Protein AF-A0A9P6P0C6-F1 (afdb_monomer)

Mean predicted aligned error: 11.09 Å

Secondary structure (DSSP, 8-state):
--------------GGGHHHHH----HHHHTT---S-EEE--SS--HHHHHHHHHTT--EEE---SSS-HHHHHHHHHHHHHHHHT----EEETT-SSS-HHHHHHHHHHHHHTTT-TT--EEEE-SSEEEEEE-SS---SS---------SSTT-TT--B-TTSB---S----SS------SS-EEEEEE-----

Nearest PDB structures (foldseek):
  3s4y-assembly1_A  TM=8.368E-01  e=1.092E-09  Homo sapiens
  2f17-assembly1_A  TM=8.231E-01  e=5.737E-09  Mus musculus
  3l8m-assembly1_A  TM=6.275E-01  e=3.350E-04  Staphylococcus saprophyticus subsp. saprophyticus ATCC 15305 = NCTC 7292
  3ihk-assembly1_A  TM=5.183E-01  e=2.435E-04  Streptococcus mutans
  3l8m-assembly1_B-4  TM=5.341E-01  e=5.208E-03  Staphylococcus saprophyticus subsp. saprophyticus ATCC 15305 = NCTC 7292

Sequence (196 aa):
MADQIGFTMRLRINQTNVKKLAYNDDFHYAFRYLPDEIRGDLDSIRPEVRSYYESKGVPITKIAEQDSHDFMKCVYLLKEKESELGKTFDVVALPALGGRFDQTIASINMLYMMKDEIERRVILVSHENLTILLDKAPLVGSCLSELRVRSARKDYANHPTYFGGMVSTSNIIDSDVIEIDTDSPLVWTIELNVNE

Foldseek 3Di:
DDDDPWDKDWDFDPQAPDLVLAPPPPPVNVVVDQDQAAEFLCPPPDPVNVVVNVVVVHHYYHDNDDPDGRVVRVVVVQVVVCVVVVHDEAAEDGQQADDDPVSVVVSVVVLVVCVVVLVYFYWHDHNWKIKHKDARDDNPDDDDPDADADQPDPPDVPDDDDPVGDDDPPGDDPDSHHMDTDPGIDIDMDTRDHDD

pLDDT: mean 72.38, std 22.88, range [24.95, 95.31]

Structure (mmCIF, N/CA/C/O backbone):
data_AF-A0A9P6P0C6-F1
#
_entry.id   AF-A0A9P6P0C6-F1
#
loop_
_atom_site.group_PDB
_atom_site.id
_atom_site.type_symbol
_atom_site.label_atom_id
_atom_site.label_alt_id
_atom_site.label_comp_id
_atom_site.label_asym_id
_atom_site.label_entity_id
_atom_site.label_seq_id
_atom_site.pdbx_PDB_ins_code
_atom_site.Cartn_x
_atom_site.Cartn_y
_atom_site.Cartn_z
_atom_site.occupancy
_atom_site.B_iso_or_equiv
_atom_site.auth_seq_id
_atom_site.auth_comp_id
_atom_site.auth_asym_id
_atom_site.auth_atom_id
_atom_site.pdbx_PDB_model_num
ATOM 1 N N . MET A 1 1 ? 26.865 -29.815 -12.576 1.00 30.27 1 MET A N 1
ATOM 2 C CA . MET A 1 1 ? 26.144 -28.806 -13.376 1.00 30.27 1 MET A CA 1
ATOM 3 C C . MET A 1 1 ? 24.844 -28.578 -12.643 1.00 30.27 1 MET A C 1
ATOM 5 O O . MET A 1 1 ? 24.131 -29.547 -12.445 1.00 30.27 1 MET A O 1
ATOM 9 N N . ALA A 1 2 ? 24.662 -27.391 -12.070 1.00 26.02 2 ALA A N 1
ATOM 10 C CA . ALA A 1 2 ? 23.512 -27.089 -11.228 1.00 26.02 2 ALA A CA 1
ATOM 11 C C . ALA A 1 2 ? 22.336 -26.688 -12.121 1.00 26.02 2 ALA A C 1
ATOM 13 O O . ALA A 1 2 ? 22.465 -25.758 -12.916 1.00 26.02 2 ALA A O 1
ATOM 14 N N . ASP A 1 3 ? 21.231 -27.414 -11.994 1.00 25.09 3 ASP A N 1
ATOM 15 C CA . ASP A 1 3 ? 19.961 -27.096 -12.630 1.00 25.09 3 ASP A CA 1
ATOM 16 C C . ASP A 1 3 ? 19.459 -25.740 -12.108 1.00 25.09 3 ASP A C 1
ATOM 18 O O . ASP A 1 3 ? 19.160 -25.583 -10.922 1.00 25.09 3 ASP A O 1
ATOM 22 N N . GLN A 1 4 ? 19.398 -24.735 -12.987 1.00 26.56 4 GLN A N 1
ATOM 23 C CA . GLN A 1 4 ? 18.668 -23.495 -12.733 1.00 26.56 4 GLN A CA 1
ATOM 24 C C . GLN A 1 4 ? 17.174 -23.816 -12.767 1.00 26.56 4 GLN A C 1
ATOM 26 O O . GLN A 1 4 ? 16.568 -23.943 -13.829 1.00 26.56 4 GLN A O 1
ATOM 31 N N . ILE A 1 5 ? 16.586 -23.969 -11.585 1.00 24.95 5 ILE A N 1
ATOM 32 C CA . ILE A 1 5 ? 15.139 -24.037 -11.407 1.00 24.95 5 ILE A CA 1
ATOM 33 C C . ILE A 1 5 ? 14.610 -22.596 -11.517 1.00 24.95 5 ILE A C 1
ATOM 35 O O . ILE A 1 5 ? 14.543 -21.880 -10.518 1.00 24.95 5 ILE A O 1
ATOM 39 N N . GLY A 1 6 ? 14.336 -22.148 -12.745 1.00 25.59 6 GLY A N 1
ATOM 40 C CA . GLY A 1 6 ? 13.573 -20.924 -13.018 1.00 25.59 6 GLY A CA 1
ATOM 41 C C . GLY A 1 6 ? 12.094 -21.158 -12.711 1.00 25.59 6 GLY A C 1
ATOM 42 O O . GLY A 1 6 ? 11.558 -22.226 -13.024 1.00 25.59 6 GLY A O 1
ATOM 43 N N . PHE A 1 7 ? 11.449 -20.199 -12.049 1.00 33.12 7 PHE A N 1
ATOM 44 C CA . PHE A 1 7 ? 10.044 -20.281 -11.636 1.00 33.12 7 PHE A CA 1
ATOM 45 C C . PHE A 1 7 ? 9.235 -19.178 -12.313 1.00 33.12 7 PHE A C 1
ATOM 47 O O . PHE A 1 7 ? 9.756 -18.190 -12.808 1.00 33.12 7 PHE A O 1
ATOM 54 N N . THR A 1 8 ? 7.925 -19.373 -12.391 1.00 32.34 8 THR A N 1
ATOM 55 C CA . THR A 1 8 ? 7.104 -18.714 -13.396 1.00 32.34 8 THR A CA 1
ATOM 56 C C . THR A 1 8 ? 5.747 -18.321 -12.810 1.00 32.34 8 THR A C 1
ATOM 58 O O . THR A 1 8 ? 4.946 -19.197 -12.481 1.00 32.34 8 THR A O 1
ATOM 61 N N . MET A 1 9 ? 5.471 -17.018 -12.676 1.00 32.62 9 MET A N 1
ATOM 62 C CA . MET A 1 9 ? 4.209 -16.502 -12.109 1.00 32.62 9 MET A CA 1
ATOM 63 C C . MET A 1 9 ? 3.135 -16.261 -13.188 1.00 32.62 9 MET A C 1
ATOM 65 O O . MET A 1 9 ? 3.499 -15.979 -14.327 1.00 32.62 9 MET A O 1
ATOM 69 N N . ARG A 1 10 ? 1.829 -16.396 -12.838 1.00 31.86 10 ARG A N 1
ATOM 70 C CA . ARG A 1 10 ? 0.655 -16.272 -13.738 1.00 31.86 10 ARG A CA 1
ATOM 71 C C . ARG A 1 10 ? -0.406 -15.210 -13.319 1.00 31.86 10 ARG A C 1
ATOM 73 O O . ARG A 1 10 ? -0.951 -15.343 -12.235 1.00 31.86 10 ARG A O 1
ATOM 80 N N . LEU A 1 11 ? -0.737 -14.188 -14.137 1.00 33.50 11 LEU A N 1
ATOM 81 C CA . LEU A 1 11 ? -1.572 -13.022 -13.777 1.00 33.50 11 LEU A CA 1
ATOM 82 C C . LEU A 1 11 ? -2.543 -12.630 -14.912 1.00 33.50 11 LEU A C 1
ATOM 84 O O . LEU A 1 11 ? -2.121 -12.392 -16.039 1.00 33.50 11 LEU A O 1
ATOM 88 N N . ARG A 1 12 ? -3.845 -12.534 -14.606 1.00 31.41 12 ARG A N 1
ATOM 89 C CA . ARG A 1 12 ? -4.914 -12.109 -15.531 1.00 31.41 12 ARG A CA 1
ATOM 90 C C . ARG A 1 12 ? -5.619 -10.886 -14.945 1.00 31.41 12 ARG A C 1
ATOM 92 O O . ARG A 1 12 ? -6.192 -10.987 -13.863 1.00 31.41 12 ARG A O 1
ATOM 99 N N . ILE A 1 13 ? -5.580 -9.746 -15.635 1.00 39.03 13 ILE A N 1
ATOM 100 C CA . ILE A 1 13 ? -6.149 -8.480 -15.140 1.00 39.03 13 ILE A CA 1
ATOM 101 C C . ILE A 1 13 ? -7.446 -8.183 -15.890 1.00 39.03 13 ILE A C 1
ATOM 103 O O . ILE A 1 13 ? -7.440 -8.036 -17.106 1.00 39.03 13 ILE A O 1
ATOM 107 N N . ASN A 1 14 ? -8.560 -8.073 -15.165 1.00 36.50 14 ASN A N 1
ATOM 108 C CA . ASN A 1 14 ? -9.821 -7.574 -15.712 1.00 36.50 14 ASN A CA 1
ATOM 109 C C . ASN A 1 14 ? -9.937 -6.084 -15.339 1.00 36.50 14 ASN A C 1
ATOM 111 O O . ASN A 1 14 ? -10.207 -5.750 -14.185 1.00 36.50 14 ASN A O 1
ATOM 115 N N . GLN A 1 15 ? -9.611 -5.195 -16.282 1.00 41.28 15 GLN A N 1
ATOM 116 C CA . GLN A 1 15 ? -9.249 -3.791 -16.020 1.00 41.28 15 GLN A CA 1
ATOM 117 C C . GLN A 1 15 ? -10.431 -2.862 -15.670 1.00 41.28 15 GLN A C 1
ATOM 119 O O . GLN A 1 15 ? -10.225 -1.763 -15.160 1.00 41.28 15 GLN A O 1
ATOM 124 N N . THR A 1 16 ? -11.678 -3.283 -15.883 1.00 42.62 16 THR A N 1
ATOM 125 C CA . THR A 1 16 ? -12.797 -2.338 -16.059 1.00 42.62 16 THR A CA 1
ATOM 126 C C . THR A 1 16 ? -13.348 -1.699 -14.770 1.00 42.62 16 THR A C 1
ATOM 128 O O . THR A 1 16 ? -14.024 -0.679 -14.849 1.00 42.62 16 THR A O 1
ATOM 131 N N . ASN A 1 17 ? -13.065 -2.229 -13.569 1.00 42.06 17 ASN A N 1
ATOM 132 C CA . ASN A 1 17 ? -13.775 -1.797 -12.345 1.00 42.06 17 ASN A CA 1
ATOM 133 C C . ASN A 1 17 ? -12.931 -1.098 -11.262 1.00 42.06 17 ASN A C 1
ATOM 135 O O . ASN A 1 17 ? -13.508 -0.526 -10.339 1.00 42.06 17 ASN A O 1
ATOM 139 N N . VAL A 1 18 ? -11.595 -1.103 -11.339 1.00 44.88 18 VAL A N 1
ATOM 140 C CA . VAL A 1 18 ? -10.751 -0.659 -10.205 1.00 44.88 18 VAL A CA 1
ATOM 141 C C . VAL A 1 18 ? -10.608 0.869 -10.130 1.00 44.88 18 VAL A C 1
ATOM 143 O O . VAL A 1 18 ? -10.801 1.439 -9.059 1.00 44.88 18 VAL A O 1
ATOM 146 N N . LYS A 1 19 ? -10.358 1.576 -11.245 1.00 46.28 19 LYS A N 1
ATOM 147 C CA . LYS A 1 19 ? -10.206 3.049 -11.201 1.00 46.28 19 LYS A CA 1
ATOM 148 C C . LYS A 1 19 ? -11.502 3.798 -10.896 1.00 46.28 19 LYS A C 1
ATOM 150 O O . LYS A 1 19 ? -11.457 4.812 -10.208 1.00 46.28 19 LYS A O 1
ATOM 155 N N . LYS A 1 20 ? -12.653 3.301 -11.368 1.00 47.75 20 LYS A N 1
ATOM 156 C CA . LYS A 1 20 ? -13.957 3.959 -11.162 1.00 47.75 20 LYS A CA 1
ATOM 157 C C . LYS A 1 20 ? -14.355 4.021 -9.683 1.00 47.75 20 LYS A C 1
ATOM 159 O O . LYS A 1 20 ? -15.055 4.943 -9.284 1.00 47.75 20 LYS A O 1
ATOM 164 N N . LEU A 1 21 ? -13.896 3.057 -8.881 1.00 48.06 21 LEU A N 1
ATOM 165 C CA . LEU A 1 21 ? -14.091 3.05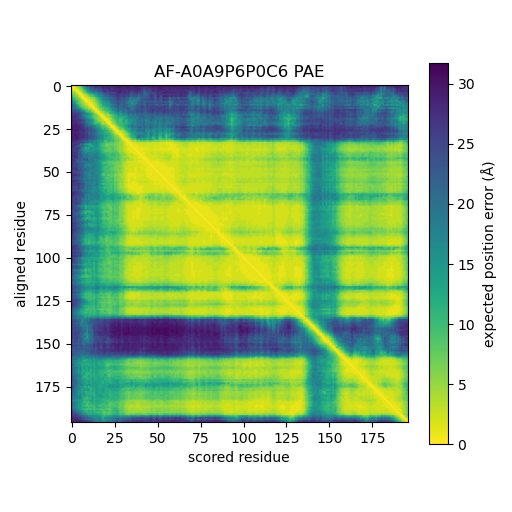2 -7.430 1.00 48.06 21 LEU A CA 1
ATOM 166 C C . LEU A 1 21 ? -13.059 3.925 -6.693 1.00 48.06 21 LEU A C 1
ATOM 168 O O . LEU A 1 21 ? -13.363 4.465 -5.637 1.00 48.06 21 LEU A O 1
ATOM 172 N N . ALA A 1 22 ? -11.847 4.031 -7.241 1.00 49.06 22 ALA A N 1
ATOM 173 C CA . ALA A 1 22 ? -10.682 4.593 -6.565 1.00 49.06 22 ALA A CA 1
ATOM 174 C C . ALA A 1 22 ? -10.441 6.094 -6.806 1.00 49.06 22 ALA A C 1
ATOM 176 O O . ALA A 1 22 ? -9.889 6.757 -5.934 1.00 49.06 22 ALA A O 1
ATOM 177 N N . TYR A 1 23 ? -10.819 6.621 -7.977 1.00 51.56 23 TYR A N 1
ATOM 178 C CA . TYR A 1 23 ? -10.358 7.937 -8.451 1.00 51.56 23 TYR A CA 1
ATOM 179 C C . TYR A 1 23 ? -11.435 8.784 -9.125 1.00 51.56 23 TYR A C 1
ATOM 181 O O . TYR A 1 23 ? -11.123 9.710 -9.870 1.00 51.56 23 TYR A O 1
ATOM 189 N N . ASN A 1 24 ? -12.709 8.469 -8.901 1.00 51.25 24 ASN A N 1
ATOM 190 C CA . ASN A 1 24 ? -13.773 9.350 -9.354 1.00 51.25 24 ASN A CA 1
ATOM 191 C C . ASN A 1 24 ? -13.838 10.548 -8.389 1.00 51.25 24 ASN A C 1
ATOM 193 O O . ASN A 1 24 ? -14.320 10.405 -7.267 1.00 51.25 24 ASN A O 1
ATOM 197 N N . ASP A 1 25 ? -13.346 11.710 -8.830 1.00 46.12 25 ASP A N 1
ATOM 198 C CA . ASP A 1 25 ? -13.298 12.976 -8.067 1.00 46.12 25 ASP A CA 1
ATOM 199 C C . ASP A 1 25 ? -14.684 13.558 -7.728 1.00 46.12 25 ASP A C 1
ATOM 201 O O . ASP A 1 25 ? -14.806 14.598 -7.075 1.00 46.12 25 ASP A O 1
ATOM 205 N N . ASP A 1 26 ? -15.757 12.876 -8.132 1.00 46.12 26 ASP A N 1
ATOM 206 C CA . ASP A 1 26 ? -17.102 13.157 -7.662 1.00 46.12 26 ASP A CA 1
ATOM 207 C C . ASP A 1 26 ? -17.181 12.880 -6.152 1.00 46.12 26 ASP A C 1
ATOM 209 O O . ASP A 1 26 ? -17.480 11.769 -5.703 1.00 46.12 26 ASP A O 1
ATOM 213 N N . PHE A 1 27 ? -16.993 13.937 -5.357 1.00 44.16 27 PHE A N 1
ATOM 214 C CA . PHE A 1 27 ? -17.206 13.988 -3.903 1.00 44.16 27 PHE A CA 1
ATOM 215 C C . PHE A 1 27 ? -18.505 13.286 -3.455 1.00 44.16 27 PHE A C 1
ATOM 217 O O . PHE A 1 27 ? -18.591 12.786 -2.337 1.00 44.16 27 PHE A O 1
ATOM 224 N N . HIS A 1 28 ? -19.512 13.203 -4.330 1.00 46.38 28 HIS A N 1
ATOM 225 C CA . HIS A 1 28 ? -20.766 12.494 -4.089 1.00 46.38 28 HIS A CA 1
ATOM 226 C C . HIS A 1 28 ? -20.641 10.961 -3.963 1.00 46.38 28 HIS A C 1
ATOM 228 O O . HIS A 1 28 ? -21.489 10.361 -3.300 1.00 46.38 28 HIS A O 1
ATOM 234 N N . TYR A 1 29 ? -19.616 10.309 -4.530 1.00 47.06 29 TYR A N 1
ATOM 235 C CA . TYR A 1 29 ? -19.431 8.851 -4.413 1.00 47.06 29 TYR A CA 1
ATOM 236 C C . TYR A 1 29 ? -18.755 8.428 -3.105 1.00 47.06 29 TYR A C 1
ATOM 238 O O . TYR A 1 29 ? -19.134 7.397 -2.545 1.00 47.06 29 TYR A O 1
ATOM 246 N N . ALA A 1 30 ? -17.823 9.228 -2.575 1.00 50.06 30 ALA A N 1
ATOM 247 C CA . ALA A 1 30 ? -17.122 8.928 -1.321 1.00 50.06 30 ALA A CA 1
ATOM 248 C C . ALA A 1 30 ? -18.086 8.796 -0.127 1.00 50.06 30 ALA A C 1
ATOM 250 O O . ALA A 1 30 ? -17.865 8.004 0.781 1.00 50.06 30 ALA A O 1
ATOM 251 N N . PHE A 1 31 ? -19.215 9.510 -0.158 1.00 55.28 31 PHE A N 1
ATOM 252 C CA . PHE A 1 31 ? -20.224 9.461 0.900 1.00 55.28 31 PHE A CA 1
ATOM 253 C C . PHE A 1 31 ? -21.149 8.236 0.852 1.00 55.28 31 PHE A C 1
ATOM 255 O O . PHE A 1 31 ? -21.943 8.044 1.776 1.00 55.28 31 PHE A O 1
ATOM 262 N N . ARG A 1 32 ? -21.067 7.405 -0.198 1.00 65.19 32 ARG A N 1
ATOM 263 C CA . ARG A 1 32 ? -21.882 6.188 -0.343 1.00 65.19 32 ARG A CA 1
ATOM 264 C C . ARG A 1 32 ? -21.269 4.968 0.348 1.00 65.19 32 ARG A C 1
ATOM 266 O O . ARG A 1 32 ? -21.997 4.024 0.645 1.00 65.19 32 ARG A O 1
ATOM 273 N N . TYR A 1 33 ? -19.967 4.997 0.616 1.00 73.00 33 TYR A N 1
ATOM 274 C CA . TYR A 1 33 ? -19.231 3.898 1.230 1.00 73.00 33 TYR A CA 1
ATOM 275 C C . TYR A 1 33 ? -18.609 4.385 2.536 1.00 73.00 33 TYR A C 1
ATOM 277 O O . TYR A 1 33 ? -17.779 5.288 2.537 1.00 73.00 33 TYR A O 1
ATOM 285 N N . LEU A 1 34 ? -19.048 3.814 3.657 1.00 84.31 34 LEU A N 1
ATOM 286 C CA . LEU A 1 34 ? -18.454 4.094 4.961 1.00 84.31 34 LEU A CA 1
ATOM 287 C C . LEU A 1 34 ? -17.329 3.085 5.216 1.00 84.31 34 LEU A C 1
ATOM 289 O O . LEU A 1 34 ? -17.563 1.891 5.016 1.00 84.31 34 LEU A O 1
ATOM 293 N N . PRO A 1 35 ? -16.133 3.529 5.636 1.00 90.31 35 PRO A N 1
ATOM 294 C CA . PRO A 1 35 ? -15.077 2.612 6.038 1.00 90.31 35 PRO A CA 1
ATOM 295 C C . PRO A 1 35 ? -15.432 1.921 7.359 1.00 90.31 35 PRO A C 1
ATOM 297 O O . PRO A 1 35 ? -16.131 2.491 8.199 1.00 90.31 35 PRO A O 1
ATOM 300 N N . ASP A 1 36 ? -14.899 0.716 7.561 1.00 90.25 36 ASP A N 1
ATOM 301 C CA . ASP A 1 36 ? -15.060 -0.024 8.818 1.00 90.25 36 ASP A CA 1
ATOM 302 C C . ASP A 1 36 ? -14.350 0.654 9.997 1.00 90.25 36 ASP A C 1
ATOM 304 O O . ASP A 1 36 ? -14.771 0.499 11.140 1.00 90.25 36 ASP A O 1
ATOM 308 N N . GLU A 1 37 ? -13.253 1.367 9.730 1.00 93.88 37 GLU A N 1
ATOM 309 C CA . GLU A 1 37 ? -12.487 2.155 10.698 1.00 93.88 37 GLU A CA 1
ATOM 310 C C . GLU A 1 37 ? -11.522 3.092 9.955 1.00 93.88 37 GLU A C 1
ATOM 312 O O . GLU A 1 37 ? -11.027 2.768 8.874 1.00 93.88 37 GLU A O 1
ATOM 317 N N . ILE A 1 38 ? -11.239 4.252 10.546 1.00 93.25 38 ILE A N 1
ATOM 318 C CA . ILE A 1 38 ? -10.171 5.163 10.123 1.00 93.25 38 ILE A CA 1
ATOM 319 C C . ILE A 1 38 ? -9.058 5.080 11.165 1.00 93.25 38 ILE A C 1
ATOM 321 O O . ILE A 1 38 ? -9.272 5.436 12.324 1.00 93.25 38 ILE A O 1
ATOM 325 N N . ARG A 1 39 ? -7.863 4.638 10.762 1.00 92.81 39 ARG A N 1
ATOM 326 C CA . ARG A 1 39 ? -6.707 4.499 11.655 1.00 92.81 39 ARG A CA 1
ATOM 327 C C . ARG A 1 39 ? -5.476 5.192 11.082 1.00 92.81 39 ARG A C 1
ATOM 329 O O . ARG A 1 39 ? -5.214 5.103 9.889 1.00 92.81 39 ARG A O 1
ATOM 336 N N . GLY A 1 40 ? -4.730 5.866 11.950 1.00 91.38 40 GLY A N 1
ATOM 337 C CA . GLY A 1 40 ? -3.494 6.569 11.607 1.00 91.38 40 GLY A CA 1
ATOM 338 C C . GLY A 1 40 ? -3.036 7.477 12.744 1.00 91.38 40 GLY A C 1
ATOM 339 O O . GLY A 1 40 ? -3.643 7.474 13.817 1.00 91.38 4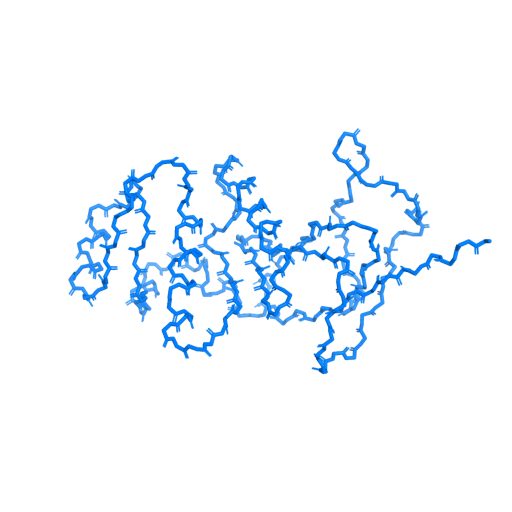0 GLY A O 1
ATOM 340 N N . ASP A 1 41 ? -1.997 8.280 12.538 1.00 89.12 41 ASP A N 1
ATOM 341 C CA . ASP A 1 41 ? -1.684 9.374 13.479 1.00 89.12 41 ASP A CA 1
ATOM 342 C C . ASP A 1 41 ? -2.662 10.561 13.382 1.00 89.12 41 ASP A C 1
ATOM 344 O O . ASP A 1 41 ? -2.795 11.343 14.334 1.00 89.12 41 ASP A O 1
ATOM 348 N N . LEU A 1 42 ? -3.430 10.612 12.288 1.00 89.69 42 LEU A N 1
ATOM 349 C CA . LEU A 1 42 ? -4.492 11.576 12.017 1.00 89.69 42 LEU A CA 1
ATOM 350 C C . LEU A 1 42 ? -3.988 13.024 11.929 1.00 89.69 42 LEU A C 1
ATOM 352 O O . LEU A 1 42 ? -4.738 13.949 12.249 1.00 89.69 42 LEU A O 1
ATOM 356 N N . ASP A 1 43 ? -2.738 13.241 11.523 1.00 86.00 43 ASP A N 1
ATOM 357 C CA . ASP A 1 43 ? -2.198 14.589 11.310 1.00 86.00 43 ASP A CA 1
ATOM 358 C C . ASP A 1 43 ? -2.720 15.246 10.013 1.00 86.00 43 ASP A C 1
ATOM 360 O O . ASP A 1 43 ? -2.847 16.469 9.927 1.00 86.00 43 ASP A O 1
ATOM 364 N N . SER A 1 44 ? -3.100 14.418 9.038 1.00 86.81 44 SER A N 1
ATOM 365 C CA . SER A 1 44 ? -3.542 14.806 7.698 1.00 86.81 44 SER A CA 1
ATOM 366 C C . SER A 1 44 ? -5.064 14.840 7.529 1.00 86.81 44 SER A C 1
ATOM 368 O O . SER A 1 44 ? -5.571 15.404 6.552 1.00 86.81 44 SER A O 1
ATOM 370 N N . ILE A 1 45 ? -5.825 14.264 8.469 1.00 87.12 45 ILE A N 1
ATOM 371 C CA . ILE A 1 45 ? -7.288 14.259 8.389 1.00 87.12 45 ILE A CA 1
ATOM 372 C C . ILE A 1 45 ? -7.837 15.668 8.630 1.00 87.12 45 ILE A C 1
ATOM 374 O O . ILE A 1 45 ? -7.563 16.311 9.644 1.00 87.12 45 ILE A O 1
ATOM 378 N N . ARG A 1 46 ? -8.666 16.157 7.705 1.00 88.50 46 ARG A N 1
ATOM 379 C CA . ARG A 1 46 ? -9.300 17.469 7.863 1.00 88.50 46 ARG A CA 1
ATOM 380 C C . ARG A 1 46 ? -10.409 17.420 8.927 1.00 88.50 46 ARG A C 1
ATOM 382 O O . ARG A 1 46 ? -11.148 16.429 8.966 1.00 88.50 46 ARG A O 1
ATOM 389 N N . PRO A 1 47 ? -10.583 18.465 9.761 1.00 91.19 47 PRO A N 1
ATOM 390 C CA . PRO A 1 47 ? -11.571 18.463 10.844 1.00 91.19 47 PRO A CA 1
ATOM 391 C C . PRO A 1 47 ? -13.003 18.160 10.388 1.00 91.19 47 PRO A C 1
ATOM 393 O O . PRO A 1 47 ? -13.729 17.428 11.064 1.00 91.19 47 PRO A O 1
ATOM 396 N N . GLU A 1 48 ? -13.411 18.673 9.227 1.00 88.06 48 GLU A N 1
ATOM 397 C CA . GLU A 1 48 ? -14.739 18.441 8.662 1.00 88.06 48 GLU A CA 1
ATOM 398 C C . GLU A 1 48 ? -14.931 16.999 8.167 1.00 88.06 48 GLU A C 1
ATOM 400 O O . GLU A 1 48 ? -16.014 16.438 8.322 1.00 88.06 48 GLU A O 1
ATOM 405 N N . VAL A 1 49 ? -13.873 16.363 7.647 1.00 86.62 49 VAL A N 1
ATOM 406 C CA . VAL A 1 49 ? -13.893 14.951 7.224 1.00 86.62 49 VAL A CA 1
ATOM 407 C C . VAL A 1 49 ? -13.989 14.038 8.440 1.00 86.62 49 VAL A C 1
ATOM 409 O O . VAL A 1 49 ? -14.795 13.109 8.460 1.00 86.62 49 VAL A O 1
ATOM 412 N N . ARG A 1 50 ? -13.205 14.336 9.481 1.00 88.81 50 ARG A N 1
ATOM 413 C CA . ARG A 1 50 ? -13.257 13.623 10.757 1.00 88.81 50 ARG A CA 1
ATOM 414 C C . ARG A 1 50 ? -14.659 13.685 11.364 1.00 88.81 50 ARG A C 1
ATOM 416 O O . ARG A 1 50 ? -15.259 12.645 11.619 1.00 88.81 50 ARG A O 1
ATOM 423 N N . SER A 1 51 ? -15.193 14.898 11.514 1.00 93.12 51 SER A N 1
ATOM 424 C CA . SER A 1 51 ? -16.522 15.133 12.093 1.00 93.12 51 SER A CA 1
ATOM 425 C C . SER A 1 51 ? -17.618 14.419 11.298 1.00 93.12 51 SER A C 1
ATOM 427 O O . SER A 1 51 ? -18.548 13.859 11.877 1.00 93.12 51 SER A O 1
ATOM 429 N N . TYR A 1 52 ? -17.504 14.404 9.965 1.00 87.88 52 TYR A N 1
ATOM 430 C CA . TYR A 1 52 ? -18.428 13.674 9.105 1.00 87.88 52 TYR A CA 1
ATOM 431 C C . TYR A 1 52 ? -18.437 12.176 9.433 1.00 87.88 52 TYR A C 1
ATOM 433 O O . TYR A 1 52 ? -19.502 11.633 9.722 1.00 87.88 52 TYR A O 1
ATOM 441 N N . TYR A 1 53 ? -17.282 11.510 9.434 1.00 88.81 53 TYR A N 1
ATOM 442 C CA . TYR A 1 53 ? -17.220 10.067 9.679 1.00 88.81 53 TYR A CA 1
ATOM 443 C C . TYR A 1 53 ? -17.590 9.693 11.122 1.00 88.81 53 TYR A C 1
ATOM 445 O O . TYR A 1 53 ? -18.329 8.726 11.317 1.00 88.81 53 TYR A O 1
ATOM 453 N N . GLU A 1 54 ? -17.216 10.511 12.113 1.00 93.62 54 GLU A N 1
ATOM 454 C CA . GLU A 1 54 ? -17.683 10.358 13.501 1.00 93.62 54 GLU A CA 1
ATOM 455 C C . GLU A 1 54 ? -19.219 10.425 13.577 1.00 93.62 54 GLU A C 1
ATOM 457 O O . GLU A 1 54 ? -19.850 9.566 14.192 1.00 93.62 54 GLU A O 1
ATOM 462 N N . SER A 1 55 ? -19.851 11.375 12.870 1.00 94.94 55 SER A N 1
ATOM 463 C CA . SER A 1 55 ? -21.321 11.492 12.821 1.00 94.94 55 SER A CA 1
ATOM 464 C C . SER A 1 55 ? -22.019 10.305 12.144 1.00 94.94 55 SER A C 1
ATOM 466 O O . SER A 1 55 ? -23.215 10.089 12.344 1.00 94.94 55 SER A O 1
ATOM 468 N N . LYS A 1 56 ? -21.285 9.530 11.337 1.00 91.69 56 LYS A N 1
ATOM 469 C CA . LYS A 1 56 ? -21.763 8.308 10.677 1.00 91.69 56 LYS A CA 1
ATOM 470 C C . LYS A 1 56 ? -21.484 7.041 11.488 1.00 91.69 56 LYS A C 1
ATOM 472 O O . LYS A 1 56 ? -21.842 5.961 11.030 1.00 91.69 56 LYS A O 1
ATOM 477 N N . GLY A 1 57 ? -20.890 7.167 12.676 1.00 93.69 57 GLY A N 1
ATOM 478 C CA . GLY A 1 57 ? -20.568 6.039 13.549 1.00 93.69 57 GLY A CA 1
ATOM 479 C C . GLY A 1 57 ? -19.333 5.248 13.116 1.00 93.69 57 GLY A C 1
ATOM 480 O O . GLY A 1 57 ? -19.152 4.126 13.578 1.00 93.69 57 GLY A O 1
ATOM 481 N N . VAL A 1 58 ? -18.493 5.808 12.241 1.00 91.88 58 VAL A N 1
ATOM 482 C CA . VAL A 1 58 ? -17.223 5.189 11.848 1.00 91.88 58 VAL A CA 1
ATOM 483 C C . VAL A 1 58 ? -16.227 5.317 13.008 1.00 91.88 58 VAL A C 1
ATOM 485 O O . VAL A 1 58 ? -15.969 6.441 13.450 1.00 91.88 58 VAL A O 1
ATOM 488 N N . PRO A 1 59 ? -15.637 4.211 13.495 1.00 92.44 59 PRO A N 1
ATOM 489 C CA . PRO A 1 59 ? -14.564 4.261 14.481 1.00 92.44 59 PRO A CA 1
ATOM 490 C C . PRO A 1 59 ? -13.353 5.028 13.939 1.00 92.44 59 PRO A C 1
ATOM 492 O O . PRO A 1 59 ? -12.895 4.769 12.826 1.00 92.44 59 PRO A O 1
ATOM 495 N N . ILE A 1 60 ? -12.823 5.965 14.729 1.00 93.69 60 ILE A N 1
ATOM 496 C CA . ILE A 1 60 ? -11.603 6.709 14.396 1.00 93.69 60 ILE A CA 1
ATOM 497 C C . ILE A 1 60 ? -10.554 6.463 15.481 1.00 93.69 60 ILE A C 1
ATOM 499 O O . ILE A 1 60 ? -10.669 6.969 16.599 1.00 93.69 60 ILE A O 1
ATOM 503 N N . THR A 1 61 ? -9.508 5.717 15.133 1.00 93.50 61 THR A N 1
ATOM 504 C CA . THR A 1 61 ? -8.455 5.274 16.053 1.00 93.50 61 THR A CA 1
ATOM 505 C C . THR A 1 61 ? -7.161 6.035 15.788 1.00 93.50 61 THR A C 1
ATOM 507 O O . THR A 1 61 ? -6.506 5.849 14.762 1.00 93.50 61 THR A O 1
ATOM 510 N N . LYS A 1 62 ? -6.762 6.887 16.738 1.00 93.06 62 LYS A N 1
ATOM 511 C CA . LYS A 1 62 ? -5.483 7.603 16.677 1.00 93.06 62 LYS A CA 1
ATOM 512 C C . LYS A 1 62 ? -4.351 6.742 17.233 1.00 93.06 62 LYS A C 1
ATOM 514 O O . LYS A 1 62 ? -4.402 6.335 18.390 1.00 93.06 62 LYS A O 1
ATOM 519 N N . ILE A 1 63 ? -3.296 6.562 16.450 1.00 92.06 63 ILE A N 1
ATOM 520 C CA . ILE A 1 63 ? -2.057 5.891 16.841 1.00 92.06 63 ILE A CA 1
ATOM 521 C C . ILE A 1 63 ? -0.957 6.948 16.955 1.00 92.06 63 ILE A C 1
ATOM 523 O O . ILE A 1 63 ? -0.507 7.500 15.956 1.00 92.06 63 ILE A O 1
ATOM 527 N N . ALA A 1 64 ? -0.562 7.267 18.190 1.00 87.12 64 ALA A N 1
ATOM 528 C CA . ALA A 1 64 ? 0.358 8.372 18.466 1.00 87.12 64 ALA A CA 1
ATOM 529 C C . ALA A 1 64 ? 1.831 8.060 18.155 1.00 87.12 64 ALA A C 1
ATOM 531 O O . ALA A 1 64 ? 2.628 8.991 18.058 1.00 87.12 64 ALA A O 1
ATOM 532 N N . GLU A 1 65 ? 2.200 6.783 18.029 1.00 90.62 65 GLU A N 1
ATOM 533 C CA . GLU A 1 65 ? 3.578 6.411 17.712 1.00 90.62 65 GLU A CA 1
ATOM 534 C C . GLU A 1 65 ? 3.973 6.852 16.290 1.00 90.62 65 GLU A C 1
ATOM 536 O O . GLU A 1 65 ? 3.125 6.998 15.401 1.00 90.62 65 GLU A O 1
ATOM 541 N N . GLN A 1 66 ? 5.265 7.131 16.124 1.00 86.25 66 GLN A N 1
ATOM 542 C CA . GLN A 1 66 ? 5.860 7.740 14.930 1.00 86.25 66 GLN A CA 1
ATOM 543 C C . GLN A 1 66 ? 6.923 6.843 14.274 1.00 86.25 66 GLN A C 1
ATOM 545 O O . GLN A 1 66 ? 7.572 7.255 13.316 1.00 86.25 66 GLN A O 1
ATOM 550 N N . ASP A 1 67 ? 7.097 5.624 14.779 1.00 86.94 67 ASP A N 1
ATOM 551 C CA . ASP A 1 67 ? 8.000 4.613 14.236 1.00 86.94 67 ASP A CA 1
ATOM 552 C C . ASP A 1 67 ? 7.362 3.866 13.048 1.00 86.94 67 ASP A C 1
ATOM 554 O O . ASP A 1 67 ? 8.070 3.219 12.275 1.00 86.94 67 ASP A O 1
ATOM 558 N N . SER A 1 68 ? 6.037 3.967 12.864 1.00 87.31 68 SER A N 1
ATOM 559 C CA . SER A 1 68 ? 5.323 3.420 11.708 1.00 87.31 68 SER A CA 1
ATOM 560 C C . SER A 1 68 ? 4.482 4.461 10.960 1.00 87.31 68 SER A C 1
ATOM 562 O O . SER A 1 68 ? 3.915 5.396 11.532 1.00 87.31 68 SER A O 1
ATOM 564 N N . HIS A 1 69 ? 4.391 4.296 9.640 1.00 88.44 69 HIS A N 1
ATOM 565 C CA . HIS A 1 69 ? 3.550 5.133 8.783 1.00 88.44 69 HIS A CA 1
ATOM 566 C C . HIS A 1 69 ? 2.111 4.597 8.715 1.00 88.44 69 HIS A C 1
ATOM 568 O O . HIS A 1 69 ? 1.855 3.427 9.000 1.00 88.44 69 HIS A O 1
ATOM 574 N N . ASP A 1 70 ? 1.157 5.424 8.279 1.00 88.69 70 ASP A N 1
ATOM 575 C CA . ASP A 1 70 ? -0.274 5.074 8.299 1.00 88.69 70 ASP A CA 1
ATOM 576 C C . ASP A 1 70 ? -0.614 3.778 7.556 1.00 88.69 70 ASP A C 1
ATOM 578 O O . ASP A 1 70 ? -1.428 2.990 8.032 1.00 88.69 70 ASP A O 1
ATOM 582 N N . PHE A 1 71 ? 0.061 3.480 6.442 1.00 91.00 71 PHE A N 1
ATOM 583 C CA . PHE A 1 71 ? -0.161 2.206 5.751 1.00 91.00 71 PHE A CA 1
ATOM 584 C C . PHE A 1 71 ? 0.218 0.984 6.625 1.00 91.00 71 PHE A C 1
ATOM 586 O O . PHE A 1 71 ? -0.541 0.016 6.667 1.00 91.00 71 PHE A O 1
ATOM 593 N N . MET A 1 72 ? 1.301 1.033 7.415 1.00 91.94 72 MET A N 1
ATOM 594 C CA . MET A 1 72 ? 1.607 -0.033 8.388 1.00 91.94 72 MET A CA 1
ATOM 595 C C . MET A 1 72 ? 0.515 -0.143 9.456 1.00 91.94 72 MET A C 1
ATOM 597 O O . MET A 1 72 ? 0.047 -1.243 9.748 1.00 91.94 72 MET A O 1
ATOM 601 N N . LYS A 1 73 ? 0.060 0.996 9.993 1.00 91.19 73 LYS A N 1
ATOM 602 C CA . LYS A 1 73 ? -1.005 1.061 11.010 1.00 91.19 73 LYS A CA 1
ATOM 603 C C . LYS A 1 73 ? -2.306 0.428 10.502 1.00 91.19 73 LYS A C 1
ATOM 605 O O . LYS A 1 73 ? -2.960 -0.312 11.240 1.00 91.19 73 LYS A O 1
ATOM 610 N N . CYS A 1 74 ? -2.647 0.652 9.234 1.00 92.50 74 CYS A N 1
ATOM 611 C CA . CYS A 1 74 ? -3.784 0.017 8.567 1.00 92.50 74 CYS A CA 1
ATOM 612 C C . CYS A 1 74 ? -3.595 -1.495 8.373 1.00 92.50 74 CYS A C 1
ATOM 614 O O . CYS A 1 74 ? -4.544 -2.252 8.558 1.00 92.50 74 CYS A O 1
ATOM 616 N N . VAL A 1 75 ? -2.387 -1.963 8.044 1.00 92.00 75 VAL A N 1
ATOM 617 C CA . VAL A 1 75 ? -2.108 -3.407 7.943 1.00 92.00 75 VAL A CA 1
ATOM 618 C C . VAL A 1 75 ? -2.188 -4.091 9.311 1.00 92.00 75 VAL A C 1
ATOM 620 O O . VAL A 1 75 ? -2.695 -5.207 9.399 1.00 92.00 75 VAL A O 1
ATOM 623 N N . TYR A 1 76 ? -1.763 -3.436 10.395 1.00 92.50 76 TYR A N 1
ATOM 624 C CA . TYR A 1 76 ? -1.950 -3.973 11.748 1.00 92.50 76 TYR A CA 1
ATOM 625 C C . TYR A 1 76 ? -3.428 -4.084 12.127 1.00 92.50 76 TYR A C 1
ATOM 627 O O . TYR A 1 76 ? -3.852 -5.135 12.599 1.00 92.50 76 TYR A O 1
ATOM 635 N N . LEU A 1 77 ? -4.228 -3.056 11.826 1.00 92.50 77 LEU A N 1
ATOM 636 C CA . LEU A 1 77 ? -5.685 -3.110 11.978 1.00 92.50 77 LEU A CA 1
ATOM 637 C C . LEU A 1 77 ? -6.314 -4.254 11.178 1.00 92.50 77 LEU A C 1
ATOM 639 O O . LEU A 1 77 ? -7.186 -4.957 11.683 1.00 92.50 77 LEU A O 1
ATOM 643 N N . LEU A 1 78 ? -5.880 -4.450 9.930 1.00 91.94 78 LEU A N 1
ATOM 644 C CA . LEU A 1 78 ? -6.351 -5.565 9.117 1.00 91.94 78 LEU A CA 1
ATOM 645 C C . LEU A 1 78 ? -6.070 -6.893 9.828 1.00 91.94 78 LEU A C 1
ATOM 647 O O . LEU A 1 78 ? -6.991 -7.679 10.010 1.00 91.94 78 LEU A O 1
ATOM 651 N N . LYS A 1 79 ? -4.839 -7.110 10.302 1.00 91.94 79 LYS A N 1
ATOM 652 C CA . LYS A 1 79 ? -4.451 -8.343 11.007 1.00 91.94 79 LYS A CA 1
ATOM 653 C C . LYS A 1 79 ? -5.248 -8.573 12.296 1.00 91.94 79 LYS A C 1
ATOM 655 O O . LYS A 1 79 ? -5.604 -9.713 12.586 1.00 91.94 79 LYS A O 1
ATOM 660 N N . GLU A 1 80 ? -5.557 -7.515 13.048 1.00 92.88 80 GLU A N 1
ATOM 661 C CA . GLU A 1 80 ?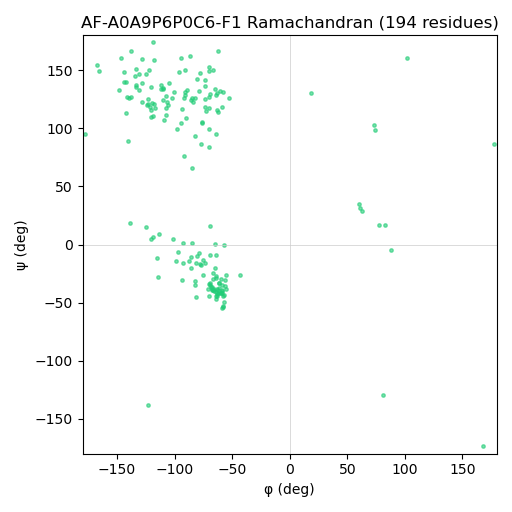 -6.455 -7.587 14.212 1.00 92.88 80 GLU A CA 1
ATOM 662 C C . GLU A 1 80 ? -7.837 -8.124 13.801 1.00 92.88 80 GLU A C 1
ATOM 664 O O . GLU A 1 80 ? -8.293 -9.136 14.334 1.00 92.88 80 GLU A O 1
ATOM 669 N N . LYS A 1 81 ? -8.460 -7.516 12.782 1.00 89.31 81 LYS A N 1
ATOM 670 C CA . LYS A 1 81 ? -9.780 -7.931 12.278 1.00 89.31 81 LYS A CA 1
ATOM 671 C C . LYS A 1 81 ? -9.775 -9.347 11.703 1.00 89.31 81 LYS A C 1
ATOM 673 O O . LYS A 1 81 ? -10.730 -10.098 11.877 1.00 89.31 81 LYS A O 1
ATOM 678 N N . GLU A 1 82 ? -8.712 -9.738 11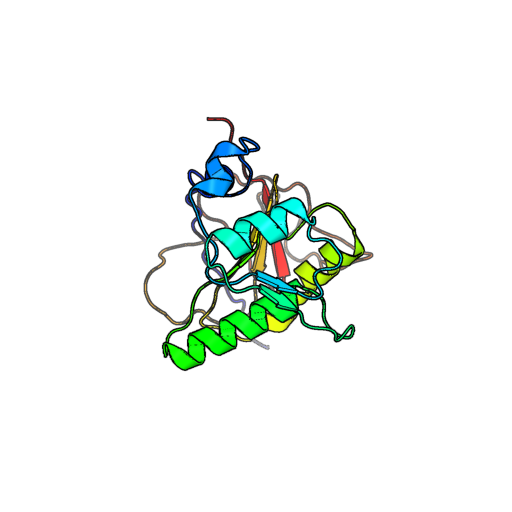.017 1.00 91.62 82 GLU A N 1
ATOM 679 C CA . GLU A 1 82 ? -8.566 -11.084 10.456 1.00 91.62 82 GLU A CA 1
ATOM 680 C C . GLU A 1 82 ? -8.463 -12.161 11.530 1.00 91.62 82 GLU A C 1
ATOM 682 O O . GLU A 1 82 ? -9.048 -13.234 11.377 1.00 91.62 82 GLU A O 1
ATOM 687 N N . SER A 1 83 ? -7.768 -11.860 12.629 1.00 93.44 83 SER A N 1
ATOM 688 C CA . SER A 1 83 ? -7.691 -12.729 13.805 1.00 93.44 83 SER A CA 1
ATOM 689 C C . SER A 1 83 ? -9.069 -12.930 14.443 1.00 93.44 83 SER A C 1
ATOM 691 O O . SER A 1 83 ? -9.431 -14.051 14.794 1.00 93.44 83 SER A O 1
ATOM 693 N N . GLU A 1 84 ? -9.873 -11.867 14.540 1.00 93.56 84 GLU A N 1
ATOM 694 C CA . GLU A 1 84 ? -11.245 -11.931 15.064 1.00 93.56 84 GLU A CA 1
ATOM 695 C C . GLU A 1 84 ? -12.196 -12.717 14.149 1.00 93.56 84 GLU A C 1
ATOM 697 O O . GLU A 1 84 ? -13.056 -13.458 14.626 1.00 93.56 84 GLU A O 1
ATOM 702 N N . LEU A 1 85 ? -12.042 -12.568 12.831 1.00 91.69 85 LEU A N 1
ATOM 703 C CA . LEU A 1 85 ? -12.902 -13.201 11.829 1.00 91.69 85 LEU A CA 1
ATOM 704 C C . LEU A 1 85 ? -12.448 -14.613 11.432 1.00 91.69 85 LEU A C 1
ATOM 706 O O . LEU A 1 85 ? -13.207 -15.332 10.779 1.00 91.69 85 LEU A O 1
ATOM 710 N N . GLY A 1 86 ? -11.218 -15.005 11.779 1.00 92.19 86 GLY A N 1
ATOM 711 C CA . GLY A 1 86 ? -10.609 -16.265 11.349 1.00 92.19 86 GLY A CA 1
ATOM 712 C C . GLY A 1 86 ? -10.457 -16.370 9.828 1.00 92.19 86 GLY A C 1
ATOM 713 O O . GLY A 1 86 ? -10.586 -17.459 9.268 1.00 92.19 86 GLY A O 1
ATOM 714 N N . LYS A 1 87 ? -10.250 -15.240 9.143 1.00 89.56 87 LYS A N 1
ATOM 715 C CA . LYS A 1 87 ? -10.196 -15.159 7.678 1.00 89.56 87 LYS A CA 1
ATOM 716 C C . LYS A 1 87 ? -9.138 -14.158 7.237 1.00 89.56 87 LYS A C 1
ATOM 718 O O . LYS A 1 87 ? -9.061 -13.085 7.813 1.00 89.56 87 LYS A O 1
ATOM 723 N N . THR A 1 88 ? -8.401 -14.486 6.178 1.00 88.44 88 THR A N 1
ATOM 724 C CA . THR A 1 88 ? -7.451 -13.590 5.507 1.00 88.44 88 THR A CA 1
ATOM 725 C C . THR A 1 88 ? -8.087 -12.898 4.296 1.00 88.44 88 THR A C 1
ATOM 727 O O . THR A 1 88 ? -8.970 -13.445 3.624 1.00 88.44 88 THR A O 1
ATOM 730 N N . PHE A 1 89 ? -7.647 -11.674 4.014 1.00 87.56 89 PHE A N 1
ATOM 731 C CA . PHE A 1 89 ? -8.076 -10.867 2.875 1.00 87.56 89 PHE A CA 1
ATOM 732 C C . PHE A 1 89 ? -6.894 -10.464 1.992 1.00 87.56 89 PHE A C 1
ATOM 734 O O . PHE A 1 89 ? -5.775 -10.257 2.468 1.00 87.56 89 PHE A O 1
ATOM 741 N N . 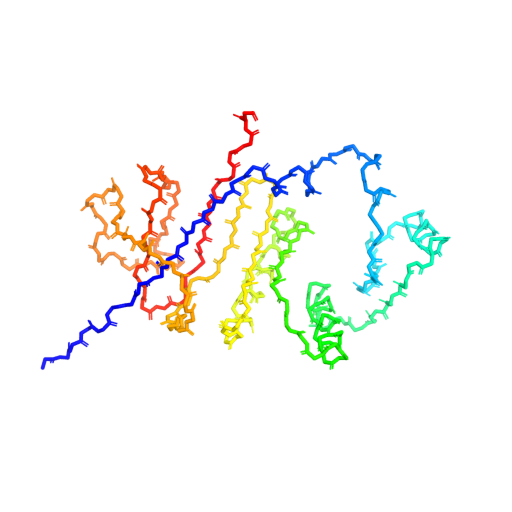ASP A 1 90 ? -7.172 -10.301 0.699 1.00 89.06 90 ASP A N 1
ATOM 742 C CA . ASP A 1 90 ? -6.284 -9.582 -0.212 1.00 89.06 90 ASP A CA 1
ATOM 743 C C . ASP A 1 90 ? -6.291 -8.082 0.111 1.00 89.06 90 ASP A C 1
ATOM 745 O O . ASP A 1 90 ? -7.305 -7.527 0.540 1.00 89.06 90 ASP A O 1
ATOM 749 N N . VAL A 1 91 ? -5.169 -7.413 -0.143 1.00 89.38 91 VAL A N 1
ATOM 750 C CA . VAL A 1 91 ? -4.986 -5.982 0.114 1.00 89.38 91 VAL A CA 1
ATOM 751 C C . VAL A 1 91 ? -4.912 -5.222 -1.201 1.00 89.38 91 VAL A C 1
ATOM 753 O O . VAL A 1 91 ? -4.049 -5.482 -2.038 1.00 89.38 91 VAL A O 1
ATOM 756 N N . VAL A 1 92 ? -5.787 -4.229 -1.352 1.00 90.06 92 VAL A N 1
ATOM 757 C CA . VAL A 1 92 ? -5.728 -3.229 -2.424 1.00 90.06 92 VAL A CA 1
ATOM 758 C C . VAL A 1 92 ? -5.565 -1.859 -1.772 1.00 90.06 92 VAL A C 1
ATOM 760 O O . VAL A 1 92 ? -6.481 -1.381 -1.107 1.00 90.06 92 VAL A O 1
ATOM 763 N N . ALA A 1 93 ? -4.394 -1.243 -1.929 1.00 89.62 93 ALA A N 1
ATOM 764 C CA . ALA A 1 93 ? -4.043 0.015 -1.272 1.00 89.62 93 ALA A CA 1
ATOM 765 C C . ALA A 1 93 ? -4.184 1.215 -2.225 1.00 89.62 93 ALA A C 1
ATOM 767 O O . ALA A 1 93 ? -3.687 1.182 -3.355 1.00 89.62 93 ALA A O 1
ATOM 768 N N . LEU A 1 94 ? -4.863 2.272 -1.757 1.00 86.19 94 LEU A N 1
ATOM 769 C CA . LEU A 1 94 ? -5.346 3.401 -2.561 1.00 86.19 94 LEU A CA 1
ATOM 770 C C . LEU A 1 94 ? -5.359 4.732 -1.772 1.00 86.19 94 LEU A C 1
ATOM 772 O O . LEU A 1 94 ? -5.940 4.758 -0.688 1.00 86.19 94 LEU A O 1
ATOM 776 N N . PRO A 1 95 ? -4.840 5.847 -2.330 1.00 78.75 95 PRO A N 1
ATOM 777 C CA . PRO A 1 95 ? -3.758 5.892 -3.310 1.00 78.75 95 PRO A CA 1
ATOM 778 C C . PRO A 1 95 ? -2.438 5.500 -2.633 1.00 78.75 95 PRO A C 1
ATOM 780 O O . PRO A 1 95 ? -1.978 6.179 -1.721 1.00 78.75 95 PRO A O 1
ATOM 783 N N . ALA A 1 96 ? -1.816 4.409 -3.076 1.00 77.75 96 ALA A N 1
ATOM 784 C CA . ALA A 1 96 ? -0.556 3.944 -2.483 1.00 77.75 96 ALA A CA 1
ATOM 785 C C . ALA A 1 96 ? 0.694 4.483 -3.195 1.00 77.75 96 ALA A C 1
ATOM 787 O O . ALA A 1 96 ? 1.803 4.399 -2.679 1.00 77.75 96 ALA A O 1
ATOM 788 N N . LEU A 1 97 ? 0.536 5.017 -4.404 1.00 82.94 97 LEU A N 1
ATOM 789 C CA . LEU A 1 97 ? 1.626 5.583 -5.191 1.00 82.94 97 LEU A CA 1
ATOM 790 C C . LEU A 1 97 ? 1.210 6.959 -5.707 1.00 82.94 97 LEU A C 1
ATOM 792 O O . LEU A 1 97 ? 0.043 7.178 -6.038 1.00 82.94 97 LEU A O 1
ATOM 796 N N . GLY A 1 98 ? 2.185 7.857 -5.821 1.00 76.6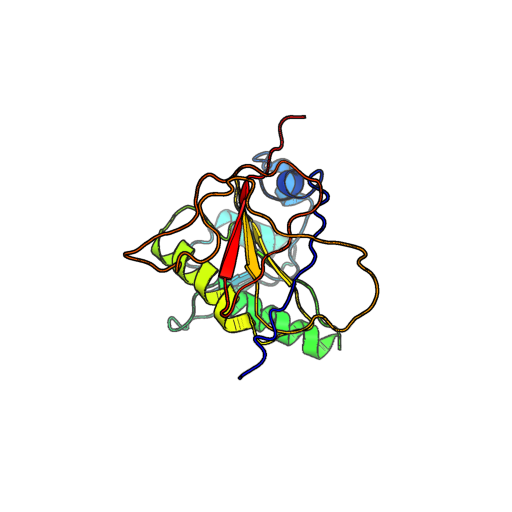9 98 GLY A N 1
ATOM 797 C CA . GLY A 1 98 ? 1.959 9.257 -6.170 1.00 76.69 98 GLY A CA 1
ATOM 798 C C . GLY A 1 98 ? 2.015 10.174 -4.946 1.00 76.69 98 GLY A C 1
ATOM 799 O O . GLY A 1 98 ? 1.924 9.737 -3.802 1.00 76.69 98 GLY A O 1
ATOM 800 N N . GLY A 1 99 ? 2.217 11.470 -5.184 1.00 85.38 99 GLY A N 1
ATOM 801 C CA . GLY A 1 99 ? 2.388 12.459 -4.118 1.00 85.38 99 GLY A CA 1
ATOM 802 C C . GLY A 1 99 ? 3.809 12.484 -3.548 1.00 85.38 99 GLY A C 1
ATOM 803 O O . GLY A 1 99 ? 4.781 12.629 -4.290 1.00 85.38 99 GLY A O 1
ATOM 804 N N . ARG A 1 100 ? 3.932 12.405 -2.215 1.00 85.94 100 ARG A N 1
ATOM 805 C CA . ARG A 1 100 ? 5.226 12.461 -1.516 1.00 85.94 100 ARG A CA 1
ATOM 806 C C . ARG A 1 100 ? 6.098 11.259 -1.885 1.00 85.94 100 ARG A C 1
ATOM 808 O O . ARG A 1 100 ? 5.678 10.107 -1.775 1.00 85.94 100 ARG A O 1
ATOM 815 N N . PHE A 1 101 ? 7.334 11.533 -2.296 1.00 91.75 101 PHE A N 1
ATOM 816 C CA . PHE A 1 101 ? 8.259 10.496 -2.752 1.00 91.75 101 PHE A CA 1
ATOM 817 C C . PHE A 1 101 ? 8.632 9.509 -1.637 1.00 91.75 101 PHE A C 1
ATOM 819 O O . PHE A 1 101 ? 8.644 8.304 -1.867 1.00 91.75 101 PHE A O 1
ATOM 826 N N . ASP A 1 102 ? 8.857 9.997 -0.416 1.00 91.38 102 ASP A N 1
ATOM 827 C CA . ASP A 1 102 ? 9.143 9.157 0.751 1.00 91.38 102 ASP A CA 1
ATOM 828 C C . ASP A 1 102 ? 8.006 8.159 1.039 1.00 91.38 102 ASP A C 1
ATOM 830 O O . ASP A 1 102 ? 8.266 6.975 1.245 1.00 91.38 102 ASP A O 1
ATOM 834 N N . GLN A 1 103 ? 6.748 8.597 0.928 1.00 90.06 103 GLN A N 1
ATOM 835 C CA . GLN A 1 103 ? 5.563 7.740 1.080 1.00 90.06 103 GLN A CA 1
ATOM 836 C C . GLN A 1 103 ? 5.408 6.733 -0.069 1.00 90.06 103 GLN A C 1
ATOM 838 O O . GLN A 1 103 ? 4.961 5.603 0.137 1.00 90.06 103 GLN A O 1
ATOM 843 N N . THR A 1 104 ? 5.821 7.113 -1.281 1.00 92.50 104 THR A N 1
ATOM 844 C CA . THR A 1 104 ? 5.848 6.200 -2.434 1.00 92.50 104 THR A CA 1
ATOM 845 C C . THR A 1 104 ? 6.837 5.057 -2.192 1.00 92.50 104 THR A C 1
ATOM 847 O O . THR A 1 104 ? 6.491 3.890 -2.375 1.00 92.50 104 THR A O 1
ATOM 850 N N . ILE A 1 105 ? 8.048 5.366 -1.719 1.00 94.62 105 ILE A N 1
ATOM 851 C CA . ILE A 1 105 ? 9.050 4.346 -1.376 1.00 94.62 105 ILE A CA 1
ATOM 852 C C . ILE A 1 105 ? 8.596 3.499 -0.182 1.00 94.62 105 ILE A C 1
ATOM 854 O O . ILE A 1 105 ? 8.758 2.281 -0.218 1.00 94.62 105 ILE A O 1
ATOM 858 N N . ALA A 1 106 ? 7.973 4.103 0.835 1.00 92.81 106 ALA A N 1
ATOM 859 C CA . ALA A 1 106 ? 7.400 3.372 1.966 1.00 92.81 106 ALA A CA 1
ATOM 860 C C . ALA A 1 106 ? 6.324 2.368 1.516 1.00 92.81 106 ALA A C 1
ATOM 862 O O . ALA A 1 106 ? 6.320 1.217 1.949 1.00 92.81 106 ALA A O 1
ATOM 863 N N . SER A 1 107 ? 5.466 2.758 0.573 1.00 93.81 107 SER A N 1
ATOM 864 C CA . SER A 1 107 ? 4.442 1.871 0.013 1.00 93.81 107 SER A CA 1
ATOM 865 C C . SER A 1 107 ? 5.042 0.724 -0.802 1.00 93.81 107 SER A C 1
ATOM 867 O O . SER A 1 107 ? 4.590 -0.411 -0.678 1.00 93.81 107 SER A O 1
ATOM 869 N N . ILE A 1 108 ? 6.107 0.970 -1.574 1.00 94.81 108 ILE A N 1
ATOM 870 C CA . ILE A 1 108 ? 6.860 -0.108 -2.238 1.00 94.81 108 ILE A CA 1
ATOM 871 C C . ILE A 1 108 ? 7.492 -1.041 -1.196 1.00 94.81 108 ILE A C 1
ATOM 873 O O . ILE A 1 108 ? 7.424 -2.259 -1.343 1.00 94.81 108 ILE A O 1
ATOM 877 N N . ASN A 1 109 ? 8.066 -0.493 -0.122 1.00 95.31 109 ASN A N 1
ATOM 878 C CA . ASN A 1 109 ? 8.649 -1.282 0.961 1.00 95.31 109 ASN A CA 1
ATOM 879 C C . ASN A 1 109 ? 7.607 -2.177 1.655 1.00 95.31 109 ASN A C 1
ATOM 881 O O . ASN A 1 109 ? 7.930 -3.305 2.019 1.00 95.31 109 ASN A O 1
ATOM 885 N N . MET A 1 110 ? 6.346 -1.740 1.760 1.00 94.38 110 MET A N 1
ATOM 886 C CA . MET A 1 110 ? 5.263 -2.580 2.288 1.00 94.38 110 MET A CA 1
ATOM 887 C C . MET A 1 110 ? 5.062 -3.867 1.491 1.00 94.38 110 MET A C 1
ATOM 889 O O . MET A 1 110 ? 4.796 -4.907 2.090 1.00 94.38 110 MET A O 1
ATOM 893 N N . LEU A 1 111 ? 5.251 -3.839 0.168 1.00 93.50 111 LEU A N 1
ATOM 894 C CA . LEU A 1 111 ? 5.193 -5.061 -0.633 1.00 93.50 111 LEU A CA 1
ATOM 895 C C . LEU A 1 111 ? 6.264 -6.072 -0.201 1.00 93.50 111 LEU A C 1
ATOM 897 O O . LEU A 1 111 ? 5.977 -7.258 -0.087 1.00 93.50 111 LEU A O 1
ATOM 901 N N . TYR A 1 112 ? 7.483 -5.605 0.085 1.00 93.62 112 TYR A N 1
ATOM 902 C CA . TYR A 1 112 ? 8.569 -6.462 0.569 1.00 93.62 112 TYR A CA 1
ATOM 903 C C . TYR A 1 112 ? 8.339 -6.941 2.001 1.00 93.62 112 TYR A C 1
ATOM 905 O O . TYR A 1 112 ? 8.627 -8.095 2.307 1.00 93.62 112 TYR A O 1
ATOM 913 N N . MET A 1 113 ? 7.797 -6.089 2.874 1.00 92.69 113 MET A N 1
ATOM 914 C CA . MET A 1 113 ? 7.469 -6.467 4.253 1.00 92.69 113 MET A CA 1
ATOM 915 C C . MET A 1 113 ? 6.388 -7.550 4.328 1.00 92.69 113 MET A C 1
ATOM 917 O O . MET A 1 113 ? 6.360 -8.312 5.289 1.00 92.69 113 MET A O 1
ATOM 921 N N . MET A 1 114 ? 5.512 -7.621 3.324 1.00 90.62 114 MET A N 1
ATOM 922 C CA . MET A 1 114 ? 4.414 -8.588 3.248 1.00 90.62 114 MET A CA 1
ATOM 923 C C . MET A 1 114 ? 4.708 -9.767 2.308 1.00 90.62 114 MET A C 1
ATOM 925 O O . MET A 1 114 ? 3.834 -10.601 2.093 1.00 90.62 114 MET A O 1
ATOM 929 N N . LYS A 1 115 ? 5.922 -9.868 1.748 1.00 87.69 115 LYS A N 1
ATOM 930 C CA . LYS A 1 115 ? 6.252 -10.849 0.695 1.00 87.69 115 LYS A CA 1
ATOM 931 C C . LYS A 1 115 ? 6.088 -12.313 1.128 1.00 87.69 115 LYS A C 1
ATOM 933 O O . LYS A 1 115 ? 5.715 -13.157 0.323 1.00 87.69 115 LYS A O 1
ATOM 938 N N . ASP A 1 116 ? 6.340 -12.604 2.406 1.00 87.25 116 ASP A N 1
ATOM 939 C CA . ASP A 1 116 ? 6.285 -13.964 2.953 1.00 87.25 116 ASP A CA 1
ATOM 940 C C . ASP A 1 116 ? 4.851 -14.366 3.377 1.00 87.25 116 ASP A C 1
ATOM 942 O O . ASP A 1 116 ? 4.624 -15.483 3.842 1.00 87.25 116 ASP A O 1
ATOM 946 N N . GLU A 1 117 ? 3.857 -13.488 3.193 1.00 84.00 117 GLU A N 1
ATOM 947 C CA . GLU A 1 117 ? 2.435 -13.771 3.426 1.00 84.00 117 GLU A CA 1
ATOM 948 C C . GLU A 1 117 ? 1.803 -14.432 2.185 1.00 84.00 117 GLU A C 1
ATOM 950 O O . GLU A 1 117 ? 0.936 -13.863 1.528 1.00 84.00 117 GLU A O 1
ATOM 955 N N . ILE A 1 118 ? 2.250 -15.650 1.858 1.00 70.31 118 ILE A N 1
ATOM 956 C CA . ILE A 1 118 ? 2.013 -16.341 0.567 1.00 70.31 118 ILE A CA 1
ATOM 957 C C . ILE A 1 118 ? 0.520 -16.475 0.186 1.00 70.31 118 ILE A C 1
ATOM 959 O O . ILE A 1 118 ? 0.184 -16.554 -0.995 1.00 70.31 118 ILE A O 1
ATOM 963 N N . GLU A 1 119 ? -0.392 -16.490 1.161 1.00 75.38 119 GLU A N 1
ATOM 964 C CA . GLU A 1 119 ? -1.842 -16.597 0.926 1.00 75.38 119 GLU A CA 1
ATOM 965 C C . GLU A 1 119 ? -2.514 -15.267 0.536 1.00 75.38 119 GLU A C 1
ATOM 967 O O . GLU A 1 119 ? -3.682 -15.265 0.144 1.00 75.38 119 GLU A O 1
ATOM 972 N N . ARG A 1 120 ? -1.804 -14.136 0.635 1.00 83.69 120 ARG A N 1
ATOM 973 C CA . ARG A 1 120 ? -2.340 -12.789 0.411 1.00 83.69 120 ARG A CA 1
ATOM 974 C C . ARG A 1 120 ? -1.749 -12.152 -0.838 1.00 83.69 120 ARG A C 1
ATOM 976 O O . ARG A 1 120 ? -0.536 -12.064 -1.002 1.00 83.69 120 ARG A O 1
ATOM 983 N N . ARG A 1 121 ? -2.609 -11.563 -1.671 1.00 86.50 121 ARG A N 1
ATOM 984 C CA . ARG A 1 121 ? -2.177 -10.624 -2.714 1.00 86.50 121 ARG A CA 1
ATOM 985 C C . ARG A 1 121 ? -2.161 -9.210 -2.156 1.00 86.50 121 ARG A C 1
ATOM 987 O O . ARG A 1 121 ? -3.132 -8.775 -1.541 1.00 86.50 121 ARG A O 1
ATOM 994 N N . VAL A 1 122 ? -1.079 -8.481 -2.415 1.00 89.44 122 VAL A N 1
ATOM 995 C CA . VAL A 1 122 ? -0.962 -7.056 -2.090 1.00 89.44 122 VAL A CA 1
ATOM 996 C C . VAL A 1 122 ? -0.786 -6.279 -3.384 1.00 89.44 122 VAL A C 1
ATOM 998 O O . VAL A 1 122 ? 0.152 -6.518 -4.144 1.00 89.44 122 VAL A O 1
ATOM 1001 N N . ILE A 1 123 ? -1.713 -5.363 -3.640 1.00 89.50 123 ILE A N 1
ATOM 1002 C CA . ILE A 1 123 ? -1.776 -4.570 -4.861 1.00 89.50 123 ILE A CA 1
ATOM 1003 C C . ILE A 1 123 ? -1.774 -3.096 -4.477 1.00 89.50 123 ILE A C 1
ATOM 1005 O O . ILE A 1 123 ? -2.668 -2.622 -3.777 1.00 89.50 123 ILE A O 1
ATOM 1009 N N . LEU A 1 124 ? -0.775 -2.362 -4.956 1.00 91.81 124 LEU A N 1
ATOM 1010 C CA . LEU A 1 124 ? -0.746 -0.908 -4.866 1.00 91.81 124 LEU A CA 1
ATOM 1011 C C . LEU A 1 124 ? -1.389 -0.347 -6.122 1.00 91.81 124 LEU A C 1
ATOM 1013 O O . LEU A 1 124 ? -1.004 -0.709 -7.234 1.00 91.81 124 LEU A O 1
ATOM 1017 N N . VAL A 1 125 ? -2.352 0.547 -5.955 1.00 86.81 125 VAL A N 1
ATOM 1018 C CA . VAL A 1 125 ? -3.022 1.180 -7.084 1.00 86.81 125 VAL A CA 1
ATOM 1019 C C . VAL A 1 125 ? -2.828 2.692 -6.991 1.00 86.81 125 VAL A C 1
ATOM 1021 O O . VAL A 1 125 ? -2.892 3.296 -5.916 1.00 86.81 125 VAL A O 1
ATOM 1024 N N . SER A 1 126 ? -2.512 3.278 -8.141 1.00 85.06 126 SER A N 1
ATOM 1025 C CA . SER A 1 126 ? -2.372 4.709 -8.379 1.00 85.06 126 SER A CA 1
ATOM 1026 C C . SER A 1 126 ? -3.390 5.160 -9.432 1.00 85.06 126 SER A C 1
ATOM 1028 O O . SER A 1 126 ? -4.076 4.337 -10.046 1.00 85.06 126 SER A O 1
ATOM 1030 N N . HIS A 1 127 ? -3.468 6.470 -9.683 1.00 78.12 127 HIS A N 1
ATOM 1031 C CA . HIS A 1 127 ? -4.281 7.008 -10.777 1.00 78.12 127 HIS A CA 1
ATOM 1032 C C . HIS A 1 127 ? -3.913 6.415 -12.136 1.00 78.12 127 HIS A C 1
ATOM 1034 O O . HIS A 1 127 ? -4.774 6.312 -13.005 1.00 78.12 127 HIS A O 1
ATOM 1040 N N . GLU A 1 128 ? -2.653 6.044 -12.339 1.00 80.75 128 GLU A N 1
ATOM 1041 C CA . GLU A 1 128 ? -2.125 5.619 -13.635 1.00 80.75 128 GLU A CA 1
ATOM 1042 C C . GLU A 1 128 ? -1.713 4.157 -13.638 1.00 80.75 128 GLU A C 1
ATOM 1044 O O . GLU A 1 128 ? -1.800 3.524 -14.678 1.00 80.75 128 GLU A O 1
ATOM 1049 N N . ASN A 1 129 ? -1.321 3.595 -12.494 1.00 84.88 129 ASN A N 1
ATOM 1050 C CA . ASN A 1 129 ? -0.609 2.326 -12.454 1.00 84.88 129 ASN A CA 1
ATOM 1051 C C . ASN A 1 129 ? -1.178 1.362 -11.414 1.00 84.88 129 ASN A C 1
ATOM 1053 O O . ASN A 1 129 ? -1.667 1.763 -10.357 1.00 84.88 129 ASN A O 1
ATOM 1057 N N . LEU A 1 130 ? -1.038 0.073 -11.700 1.00 88.31 130 LEU A N 1
ATOM 1058 C CA . LEU A 1 130 ? -1.160 -1.011 -10.734 1.00 88.31 130 LEU A CA 1
ATOM 1059 C C . LEU A 1 130 ? 0.226 -1.611 -10.513 1.00 88.31 130 LEU A C 1
ATOM 1061 O O . LEU A 1 130 ? 0.939 -1.886 -11.474 1.00 88.31 130 LEU A O 1
ATOM 1065 N N . THR A 1 131 ? 0.595 -1.837 -9.255 1.00 90.38 131 THR A N 1
ATOM 1066 C CA . THR A 1 131 ? 1.922 -2.325 -8.870 1.00 90.38 131 THR A CA 1
ATOM 1067 C C . THR A 1 131 ? 1.813 -3.459 -7.858 1.00 90.38 131 THR A C 1
ATOM 1069 O O . THR A 1 131 ? 1.054 -3.372 -6.893 1.00 90.38 131 THR A O 1
ATOM 1072 N N . ILE A 1 132 ? 2.595 -4.514 -8.067 1.00 91.44 132 ILE A N 1
ATOM 1073 C CA . ILE A 1 132 ? 2.679 -5.708 -7.213 1.00 91.44 132 ILE A CA 1
ATOM 1074 C C . ILE A 1 132 ? 4.140 -6.130 -7.045 1.00 91.44 132 ILE A C 1
ATOM 1076 O O . ILE A 1 132 ? 5.019 -5.689 -7.788 1.00 91.44 132 ILE A O 1
ATOM 1080 N N . LEU A 1 133 ? 4.393 -7.015 -6.084 1.00 91.06 133 LEU A N 1
ATOM 1081 C CA . LEU A 1 133 ? 5.668 -7.712 -5.958 1.00 91.06 133 LEU A CA 1
ATOM 1082 C C . LEU A 1 133 ? 5.523 -9.137 -6.485 1.00 91.06 133 LEU A C 1
ATOM 1084 O O . LEU A 1 133 ? 4.648 -9.884 -6.053 1.00 91.06 133 LEU A O 1
ATOM 1088 N N . LEU A 1 134 ? 6.394 -9.501 -7.416 1.00 85.56 134 LEU A N 1
ATOM 1089 C CA . LEU A 1 134 ? 6.537 -10.859 -7.916 1.00 85.56 134 LEU A CA 1
ATOM 1090 C C . LEU A 1 134 ? 7.646 -11.524 -7.104 1.00 85.56 134 LEU A C 1
ATOM 1092 O O . LEU A 1 134 ? 8.817 -11.200 -7.294 1.00 85.56 134 LEU A O 1
ATOM 1096 N N . ASP A 1 135 ? 7.281 -12.399 -6.168 1.00 75.94 135 ASP A N 1
ATOM 1097 C CA . ASP A 1 135 ? 8.247 -13.173 -5.381 1.00 75.94 135 ASP A CA 1
ATOM 1098 C C . ASP A 1 135 ? 8.499 -14.558 -6.009 1.00 75.94 135 ASP A C 1
ATOM 1100 O O . ASP A 1 135 ? 7.705 -15.071 -6.799 1.00 75.94 135 ASP A O 1
ATOM 1104 N N . LYS A 1 136 ? 9.619 -15.178 -5.635 1.00 62.16 136 LYS A N 1
ATOM 1105 C CA . LYS A 1 136 ? 10.130 -16.467 -6.122 1.00 62.16 136 LYS A CA 1
ATOM 1106 C C . LYS A 1 136 ? 9.282 -17.676 -5.685 1.00 62.16 136 LYS A C 1
ATOM 1108 O O . LYS A 1 136 ? 9.534 -18.796 -6.128 1.00 62.16 136 LYS A O 1
ATOM 1113 N N . ALA A 1 137 ? 8.318 -17.487 -4.783 1.00 47.25 137 ALA A N 1
ATOM 1114 C CA . ALA A 1 137 ? 7.603 -18.576 -4.124 1.00 47.25 137 ALA A CA 1
ATOM 1115 C C . ALA A 1 137 ? 6.468 -19.175 -4.988 1.00 47.25 137 ALA A C 1
ATOM 1117 O O . ALA A 1 137 ? 5.757 -18.450 -5.687 1.00 47.25 137 ALA A O 1
ATOM 1118 N N . PRO A 1 138 ? 6.255 -20.505 -4.934 1.00 39.03 138 PRO A N 1
ATOM 1119 C CA . PRO A 1 138 ? 5.217 -21.170 -5.705 1.00 39.03 138 PRO A CA 1
ATOM 1120 C C . PRO A 1 138 ? 3.839 -20.869 -5.105 1.00 39.03 138 PRO A C 1
ATOM 1122 O O . PRO A 1 138 ? 3.539 -21.273 -3.983 1.00 39.03 138 PRO A O 1
ATOM 1125 N N . LEU A 1 139 ? 2.963 -20.221 -5.874 1.00 39.59 139 LEU A N 1
ATOM 1126 C CA . LEU A 1 139 ? 1.530 -20.181 -5.576 1.00 39.59 139 LEU A CA 1
ATOM 1127 C C . LEU A 1 139 ? 0.943 -21.587 -5.813 1.00 39.59 139 LEU A C 1
ATOM 1129 O O . LEU A 1 139 ? 0.458 -21.908 -6.899 1.00 39.59 139 LEU A O 1
ATOM 1133 N N . VAL A 1 140 ? 1.043 -22.470 -4.816 1.00 30.55 140 VAL A N 1
ATOM 1134 C CA . VAL A 1 140 ? 0.394 -23.789 -4.822 1.00 30.55 140 VAL A CA 1
ATOM 1135 C C . VAL A 1 140 ? -1.057 -23.606 -4.383 1.00 30.55 140 VAL A C 1
ATOM 1137 O O . VAL A 1 140 ? -1.361 -23.605 -3.197 1.00 30.55 140 VAL A O 1
ATOM 1140 N N . GLY A 1 141 ? -1.966 -23.443 -5.342 1.00 27.41 141 GLY A N 1
ATOM 1141 C CA . GLY A 1 141 ? -3.390 -23.303 -5.040 1.00 27.41 141 GLY A CA 1
ATOM 1142 C C . GLY A 1 141 ? -4.233 -23.062 -6.283 1.00 27.41 141 GLY A C 1
ATOM 1143 O O . GLY A 1 141 ? -4.459 -21.925 -6.659 1.00 27.41 141 GLY A O 1
ATOM 1144 N N . SER A 1 142 ? -4.631 -24.167 -6.918 1.00 30.12 142 SER A N 1
ATOM 1145 C CA . SER A 1 142 ? -5.707 -24.374 -7.906 1.00 30.12 142 SER A CA 1
ATOM 1146 C C . SER A 1 142 ? -6.292 -23.177 -8.677 1.00 30.12 142 SER A C 1
ATOM 1148 O O . SER A 1 142 ? -6.861 -22.256 -8.101 1.00 30.12 142 SER A O 1
ATOM 1150 N N . CYS A 1 143 ? -6.352 -23.379 -9.999 1.00 27.48 143 CYS A N 1
ATOM 1151 C CA . CYS A 1 143 ? -6.845 -22.494 -11.056 1.00 27.48 143 CYS A CA 1
ATOM 1152 C C . CYS A 1 143 ? -5.911 -21.330 -11.343 1.00 27.48 143 CYS A C 1
ATOM 1154 O O . CYS A 1 143 ? -5.927 -20.355 -10.617 1.00 27.48 143 CYS A O 1
ATOM 1156 N N . LEU A 1 144 ? -5.158 -21.434 -12.442 1.00 31.84 144 LEU A N 1
ATOM 1157 C CA . LEU A 1 144 ? -4.909 -20.359 -13.410 1.00 31.84 144 LEU A CA 1
ATOM 1158 C C . LEU A 1 144 ? -4.045 -20.945 -14.539 1.00 31.84 144 LEU A C 1
ATOM 1160 O O . LEU A 1 144 ? -2.824 -21.085 -14.451 1.00 31.84 144 LEU A O 1
ATOM 1164 N N . SER A 1 145 ? -4.723 -21.369 -15.601 1.00 26.67 145 SER A N 1
ATOM 1165 C CA . SER A 1 145 ? -4.113 -21.743 -16.870 1.00 26.67 145 SER A CA 1
ATOM 1166 C C . SER A 1 145 ? -3.419 -20.525 -17.492 1.00 26.67 145 SER A C 1
ATOM 1168 O O . SER A 1 145 ? -4.079 -19.564 -17.868 1.00 26.67 145 SER A O 1
ATOM 1170 N N . GLU A 1 146 ? -2.099 -20.637 -17.609 1.00 30.45 146 GLU A N 1
ATOM 1171 C CA . GLU A 1 146 ? -1.236 -19.993 -18.609 1.00 30.45 146 GLU A CA 1
ATOM 1172 C C . GLU A 1 146 ? -0.916 -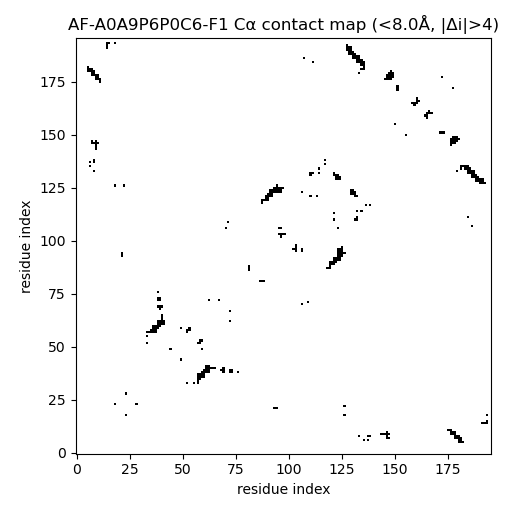18.494 -18.503 1.00 30.45 146 GLU A C 1
ATOM 1174 O O . GLU A 1 146 ? -1.634 -17.639 -18.979 1.00 30.45 146 GLU A O 1
ATOM 1179 N N . LEU A 1 147 ? 0.266 -18.203 -17.950 1.00 32.00 147 LEU A N 1
ATOM 1180 C CA . LEU A 1 147 ? 1.122 -17.057 -18.241 1.00 32.00 147 LEU A CA 1
ATOM 1181 C C . LEU A 1 147 ? 2.367 -17.647 -18.935 1.00 32.00 147 LEU A C 1
ATOM 1183 O O . LEU A 1 147 ? 2.781 -18.686 -18.415 1.00 32.00 147 LEU A O 1
ATOM 1187 N N . ARG A 1 148 ? 2.903 -17.034 -20.038 1.00 29.53 148 ARG A N 1
ATOM 1188 C CA . ARG A 1 148 ? 4.265 -17.134 -20.680 1.00 29.53 148 ARG A CA 1
ATOM 1189 C C . ARG A 1 148 ? 5.104 -15.815 -20.774 1.00 29.53 148 ARG A C 1
ATOM 1191 O O . ARG A 1 148 ? 4.546 -14.886 -21.331 1.00 29.53 148 ARG A O 1
ATOM 1198 N N . VAL A 1 149 ? 6.344 -15.615 -20.236 1.00 32.47 149 VAL A N 1
ATOM 1199 C CA . VAL A 1 149 ? 7.149 -14.338 -20.377 1.00 32.47 149 VAL A CA 1
ATOM 1200 C C . VAL A 1 149 ? 7.980 -14.571 -21.592 1.00 32.47 149 VAL A C 1
ATOM 1202 O O . VAL A 1 149 ? 8.844 -15.452 -21.602 1.00 32.47 149 VAL A O 1
ATOM 1205 N N . ARG A 1 150 ? 7.872 -13.644 -22.523 1.00 31.77 150 ARG A N 1
ATOM 1206 C CA . ARG A 1 150 ? 9.030 -13.141 -23.239 1.00 31.77 150 ARG A CA 1
ATOM 1207 C C . ARG A 1 150 ? 8.816 -11.644 -23.332 1.00 31.77 150 ARG A C 1
ATOM 1209 O O . ARG A 1 150 ? 7.755 -11.215 -23.765 1.00 31.77 150 ARG A O 1
ATOM 1216 N N . SER A 1 151 ? 9.798 -10.856 -22.909 1.00 32.44 151 SER A N 1
ATOM 1217 C CA . SER A 1 151 ? 9.840 -9.443 -23.279 1.00 32.44 151 SER A CA 1
ATOM 1218 C C . SER A 1 151 ? 9.727 -9.353 -24.805 1.00 32.44 151 SER A C 1
ATOM 1220 O O . SER A 1 151 ? 10.497 -9.997 -25.524 1.00 32.44 151 SER A O 1
ATOM 1222 N N . ALA A 1 152 ? 8.769 -8.568 -25.302 1.00 35.62 152 ALA A N 1
ATOM 1223 C CA . ALA A 1 152 ? 8.552 -8.314 -26.726 1.00 35.62 152 ALA A CA 1
ATOM 1224 C C . ALA A 1 152 ? 9.668 -7.464 -27.379 1.00 35.62 152 ALA A C 1
ATOM 1226 O O . ALA A 1 152 ? 9.527 -6.983 -28.501 1.00 35.62 152 ALA A O 1
ATOM 1227 N N . ARG A 1 153 ? 10.833 -7.328 -26.729 1.00 38.22 153 ARG A N 1
ATOM 1228 C CA . ARG A 1 153 ? 12.105 -7.075 -27.412 1.00 38.22 153 ARG A CA 1
ATOM 1229 C C . ARG A 1 153 ? 13.050 -8.242 -27.154 1.00 38.22 153 ARG A C 1
ATOM 1231 O O . ARG A 1 153 ? 13.469 -8.476 -26.024 1.00 38.22 153 ARG A O 1
ATOM 1238 N N . LYS A 1 154 ? 13.433 -8.934 -28.234 1.00 42.88 154 LYS A N 1
ATOM 1239 C CA . LYS A 1 154 ? 14.401 -10.051 -28.265 1.00 42.88 154 LYS A CA 1
ATOM 1240 C C . LYS A 1 154 ? 15.797 -9.704 -27.708 1.00 42.88 154 LYS A C 1
ATOM 1242 O O . LYS A 1 154 ? 16.646 -10.587 -27.655 1.00 42.88 154 LYS A O 1
ATOM 1247 N N . ASP A 1 155 ? 16.020 -8.472 -27.261 1.00 45.97 155 ASP A N 1
ATOM 1248 C CA . ASP A 1 155 ? 17.344 -7.916 -26.995 1.00 45.97 155 ASP A CA 1
ATOM 1249 C C . ASP A 1 155 ? 17.775 -7.993 -25.515 1.00 45.97 155 ASP A C 1
ATOM 1251 O O . ASP A 1 155 ? 18.918 -7.672 -25.216 1.00 45.97 155 ASP A O 1
ATOM 1255 N N . TYR A 1 156 ? 16.905 -8.418 -24.579 1.00 50.03 156 TYR A N 1
ATOM 1256 C CA . TYR A 1 156 ? 17.178 -8.309 -23.126 1.00 50.03 156 TYR A CA 1
ATOM 1257 C C . TYR A 1 156 ? 17.239 -9.622 -22.333 1.00 50.03 156 TYR A C 1
ATOM 1259 O O . TYR A 1 156 ? 17.360 -9.586 -21.106 1.00 50.03 156 TYR A O 1
ATOM 1267 N N . ALA A 1 157 ? 17.171 -10.783 -22.987 1.00 49.62 157 ALA A N 1
ATOM 1268 C CA . ALA A 1 157 ? 17.356 -12.053 -22.287 1.00 49.62 157 ALA A CA 1
ATOM 1269 C C . ALA A 1 157 ? 18.746 -12.069 -21.609 1.00 49.62 157 ALA A C 1
ATOM 1271 O O . ALA A 1 157 ? 19.759 -11.976 -22.299 1.00 49.62 157 ALA A O 1
ATOM 1272 N N . ASN A 1 158 ? 18.779 -12.184 -20.274 1.00 58.00 158 ASN A N 1
ATOM 1273 C CA . ASN A 1 158 ? 19.969 -12.236 -19.400 1.00 58.00 158 ASN A CA 1
ATOM 1274 C C . ASN A 1 158 ? 20.630 -10.905 -18.983 1.00 58.00 158 ASN A C 1
ATOM 1276 O O . ASN A 1 158 ? 21.763 -10.928 -18.499 1.00 58.00 158 ASN A O 1
ATOM 1280 N N . HIS A 1 159 ? 19.966 -9.753 -19.108 1.00 68.19 159 HIS A N 1
ATOM 1281 C CA . HIS A 1 159 ? 20.507 -8.519 -18.523 1.00 68.19 159 HIS A CA 1
ATOM 1282 C C . HIS A 1 159 ? 20.168 -8.402 -17.025 1.00 68.19 159 HIS A C 1
ATOM 1284 O O . HIS A 1 159 ? 18.988 -8.456 -16.677 1.00 68.19 159 HIS A O 1
ATOM 1290 N N . PRO A 1 160 ? 21.159 -8.198 -16.132 1.00 74.94 160 PRO A N 1
ATOM 1291 C CA . PRO A 1 160 ? 20.885 -7.967 -14.717 1.00 74.94 160 PRO A CA 1
ATOM 1292 C C . PRO A 1 160 ? 20.122 -6.650 -14.533 1.00 74.94 160 PRO A C 1
ATOM 1294 O O . PRO A 1 160 ? 20.502 -5.627 -15.110 1.00 74.94 160 PRO A O 1
ATOM 1297 N N . THR A 1 161 ? 19.067 -6.670 -13.714 1.00 79.19 161 THR A N 1
ATOM 1298 C CA . THR A 1 161 ? 18.284 -5.474 -13.380 1.00 79.19 161 THR A CA 1
ATOM 1299 C C . THR A 1 161 ? 18.565 -5.033 -11.947 1.00 79.19 161 THR A C 1
ATOM 1301 O O . THR A 1 161 ? 18.524 -5.844 -11.027 1.00 79.19 161 THR A O 1
ATOM 1304 N N . TYR A 1 162 ? 18.919 -3.763 -11.757 1.00 83.06 162 TYR A N 1
ATOM 1305 C CA . TYR A 1 162 ? 19.221 -3.187 -10.443 1.00 83.06 162 TYR A CA 1
ATOM 1306 C C . TYR A 1 162 ? 19.281 -1.656 -10.525 1.00 83.06 162 TYR A C 1
ATOM 1308 O O . TYR A 1 162 ? 19.590 -1.084 -11.574 1.00 83.06 162 TYR A O 1
ATOM 1316 N N . PHE A 1 163 ? 19.025 -0.973 -9.407 1.00 86.44 163 PHE A N 1
ATOM 1317 C CA . PHE A 1 163 ? 19.186 0.481 -9.325 1.00 86.44 163 PHE A CA 1
ATOM 1318 C C . PHE A 1 163 ? 20.653 0.887 -9.528 1.00 86.44 163 PHE A C 1
ATOM 1320 O O . PHE A 1 163 ? 21.551 0.332 -8.901 1.00 86.44 163 PHE A O 1
ATOM 1327 N N . GLY A 1 164 ? 20.895 1.861 -10.410 1.00 87.50 164 GLY A N 1
ATOM 1328 C CA . GLY A 1 164 ? 22.242 2.238 -10.864 1.00 87.50 164 GLY A CA 1
ATOM 1329 C C . GLY A 1 164 ? 22.744 1.440 -12.076 1.00 87.50 164 GLY A C 1
ATOM 1330 O O . GLY A 1 164 ? 23.804 1.755 -12.610 1.00 87.50 164 GLY A O 1
ATOM 1331 N N . GLY A 1 165 ? 21.980 0.440 -12.527 1.00 84.75 165 GLY A N 1
ATOM 1332 C CA . GLY A 1 165 ? 22.190 -0.304 -13.768 1.00 84.75 165 GLY A CA 1
ATOM 1333 C C . GLY A 1 165 ? 20.967 -0.234 -14.681 1.00 84.75 165 GLY A C 1
ATOM 1334 O O . GLY A 1 165 ? 20.354 0.822 -14.842 1.00 84.75 165 GLY A O 1
ATOM 1335 N N . MET A 1 166 ? 20.612 -1.365 -15.295 1.00 81.25 166 MET A N 1
ATOM 1336 C CA . MET A 1 166 ? 19.434 -1.463 -16.157 1.00 81.25 166 MET A CA 1
ATOM 1337 C C . MET A 1 166 ? 18.156 -1.596 -15.319 1.00 81.25 166 MET A C 1
ATOM 1339 O O . MET A 1 166 ? 18.072 -2.455 -14.440 1.00 81.25 166 MET A O 1
ATOM 1343 N N . VAL A 1 167 ? 17.133 -0.804 -15.638 1.00 84.50 167 VAL A N 1
ATOM 1344 C CA . VAL A 1 167 ? 15.772 -0.947 -15.100 1.00 84.50 167 VAL A CA 1
ATOM 1345 C C . VAL A 1 167 ? 14.812 -0.982 -16.278 1.00 84.50 167 VAL A C 1
ATOM 1347 O O . VAL A 1 167 ? 14.805 -0.072 -17.105 1.00 84.50 167 VAL A O 1
ATOM 1350 N N . SER A 1 168 ? 14.023 -2.050 -16.375 1.00 82.75 168 SER A N 1
ATOM 1351 C CA . SER A 1 168 ? 13.087 -2.229 -17.482 1.00 82.75 168 SER A CA 1
ATOM 1352 C C . 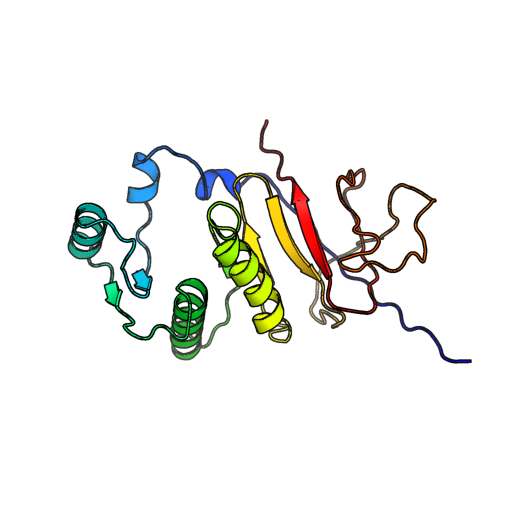SER A 1 168 ? 11.859 -1.334 -17.289 1.00 82.75 168 SER A C 1
ATOM 1354 O O . SER A 1 168 ? 11.007 -1.615 -16.451 1.00 82.75 168 SER A O 1
ATOM 1356 N N . THR A 1 169 ? 11.778 -0.239 -18.044 1.00 85.00 169 THR A N 1
ATOM 1357 C CA . THR A 1 169 ? 10.665 0.723 -18.004 1.00 85.00 169 THR A CA 1
ATOM 1358 C C . THR A 1 169 ? 10.115 0.965 -19.410 1.00 85.00 169 THR A C 1
ATOM 1360 O O . THR A 1 169 ? 10.798 0.713 -20.402 1.00 85.00 169 THR A O 1
ATOM 1363 N N . SER A 1 170 ? 8.879 1.466 -19.511 1.00 82.44 170 SER A N 1
ATOM 1364 C CA . SER A 1 170 ? 8.217 1.761 -20.799 1.00 82.44 170 SER A CA 1
ATOM 1365 C C . SER A 1 170 ? 8.053 0.536 -21.714 1.00 82.44 170 SER A C 1
ATOM 1367 O O . SER A 1 170 ? 8.163 0.630 -22.939 1.00 82.44 170 SER A O 1
ATOM 1369 N N . ASN A 1 171 ? 7.821 -0.634 -21.115 1.00 80.31 171 ASN A N 1
ATOM 1370 C CA . ASN A 1 171 ? 7.452 -1.831 -21.864 1.00 80.31 171 ASN A CA 1
ATOM 1371 C C . ASN A 1 171 ? 5.979 -1.771 -22.267 1.00 80.31 171 ASN A C 1
ATOM 1373 O O . ASN A 1 171 ? 5.149 -1.246 -21.531 1.00 80.31 171 ASN A O 1
ATOM 1377 N N . ILE A 1 172 ? 5.670 -2.354 -23.423 1.00 75.00 172 ILE A N 1
ATOM 1378 C CA . ILE A 1 172 ? 4.306 -2.492 -23.933 1.00 75.00 172 ILE A CA 1
ATOM 1379 C C . ILE A 1 172 ? 3.879 -3.942 -23.737 1.00 75.00 172 ILE A C 1
ATOM 1381 O O . ILE A 1 172 ? 4.670 -4.860 -23.955 1.00 75.00 172 ILE A O 1
ATOM 1385 N N . ILE A 1 173 ? 2.630 -4.128 -23.325 1.00 72.00 173 ILE A N 1
ATOM 1386 C CA . ILE A 1 173 ? 1.992 -5.437 -23.229 1.00 72.00 173 ILE A CA 1
ATOM 1387 C C . ILE A 1 173 ? 1.248 -5.680 -24.537 1.00 72.00 173 ILE A C 1
ATOM 1389 O O . ILE A 1 173 ? 0.327 -4.942 -24.872 1.00 72.00 173 ILE A O 1
ATOM 1393 N N . ASP A 1 174 ? 1.668 -6.699 -25.278 1.00 70.38 174 ASP A N 1
ATOM 1394 C CA . ASP A 1 174 ? 1.144 -7.066 -26.599 1.00 70.38 174 ASP A CA 1
ATOM 1395 C C . ASP A 1 174 ? 0.414 -8.422 -26.602 1.00 70.38 174 ASP A C 1
ATOM 1397 O O . ASP A 1 174 ? 0.060 -8.950 -27.656 1.00 70.38 174 ASP A O 1
ATOM 1401 N N . SER A 1 175 ? 0.183 -8.988 -25.417 1.00 67.38 175 SER A N 1
ATOM 1402 C CA . SER A 1 175 ? -0.400 -10.308 -25.197 1.00 67.38 175 SER A CA 1
ATOM 1403 C C . SER A 1 175 ? -1.285 -10.288 -23.952 1.00 67.38 175 SER A C 1
ATOM 1405 O O . SER A 1 175 ? -0.973 -9.611 -22.973 1.00 67.38 175 SER A O 1
ATOM 1407 N N . ASP A 1 176 ? -2.339 -11.107 -23.944 1.00 63.53 176 ASP A N 1
ATOM 1408 C CA . ASP A 1 176 ? -3.214 -11.326 -22.776 1.00 63.53 176 ASP A CA 1
ATOM 1409 C C . ASP A 1 176 ? -2.481 -11.986 -21.591 1.00 63.53 176 ASP A C 1
ATOM 1411 O O . ASP A 1 176 ? -3.025 -12.142 -20.495 1.00 63.53 176 ASP A O 1
ATOM 1415 N N . VAL A 1 177 ? -1.250 -12.432 -21.839 1.00 64.06 177 VAL A N 1
ATOM 1416 C CA . VAL A 1 177 ? -0.461 -13.322 -21.004 1.00 64.06 177 VAL A CA 1
ATOM 1417 C C . VAL A 1 177 ? 1.013 -12.876 -21.013 1.00 64.06 177 VAL A C 1
ATOM 1419 O O . VAL A 1 177 ? 1.610 -12.776 -22.083 1.00 64.06 177 VAL A O 1
ATOM 1422 N N . ILE A 1 178 ?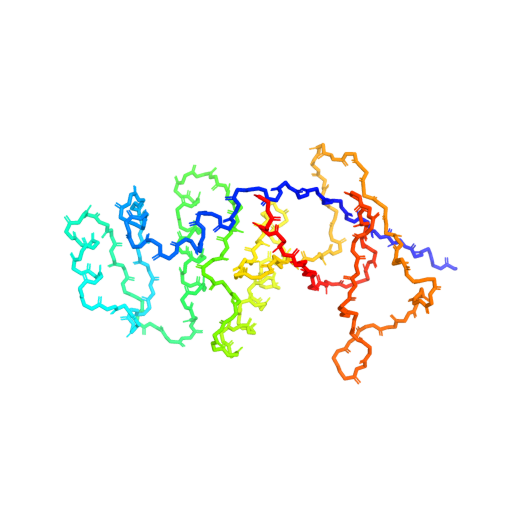 1.605 -12.674 -19.823 1.00 64.00 178 ILE A N 1
ATOM 1423 C CA . ILE A 1 178 ? 2.972 -12.143 -19.602 1.00 64.00 178 ILE A CA 1
ATOM 1424 C C . ILE A 1 178 ? 3.690 -12.878 -18.446 1.00 64.00 178 ILE A C 1
ATOM 1426 O O . ILE A 1 178 ? 3.529 -12.437 -17.321 1.00 64.00 178 ILE A O 1
ATOM 1430 N N . GLU A 1 179 ? 4.440 -13.987 -18.583 1.00 64.19 179 GLU A N 1
ATOM 1431 C CA . GLU A 1 179 ? 5.170 -14.505 -17.372 1.00 64.19 179 GLU A CA 1
ATOM 1432 C C . GLU A 1 179 ? 6.153 -13.452 -16.921 1.00 64.19 179 GLU A C 1
ATOM 1434 O O . GLU A 1 179 ? 6.478 -12.562 -17.684 1.00 64.19 179 GLU A O 1
ATOM 1439 N N . ILE A 1 180 ? 6.702 -13.599 -15.724 1.00 70.88 180 ILE A N 1
ATOM 1440 C CA . ILE A 1 180 ? 8.037 -13.095 -15.417 1.00 70.88 180 ILE A CA 1
ATOM 1441 C C . ILE A 1 180 ? 8.801 -14.247 -14.743 1.00 70.88 180 ILE A C 1
ATOM 1443 O O . ILE A 1 180 ? 8.231 -14.929 -13.890 1.00 70.88 180 ILE A O 1
ATOM 1447 N N . ASP A 1 181 ? 10.040 -14.503 -15.179 1.00 69.62 181 ASP A N 1
ATOM 1448 C CA . ASP A 1 181 ? 11.000 -15.385 -14.501 1.00 69.62 181 ASP A CA 1
ATOM 1449 C C . ASP A 1 181 ? 12.050 -14.484 -13.857 1.00 69.62 181 ASP A C 1
ATOM 1451 O O . ASP A 1 181 ? 12.641 -13.626 -14.520 1.00 69.62 181 ASP A O 1
ATOM 1455 N N . THR A 1 182 ? 12.201 -14.619 -12.547 1.00 73.06 182 THR A N 1
ATOM 1456 C CA . THR A 1 182 ? 13.056 -13.766 -11.728 1.00 73.06 182 THR A CA 1
ATOM 1457 C C . THR A 1 182 ? 13.699 -14.596 -10.627 1.00 73.06 182 THR A C 1
ATOM 1459 O O . THR A 1 182 ? 13.080 -15.475 -10.026 1.00 73.06 182 THR A O 1
ATOM 1462 N N . ASP A 1 183 ? 14.971 -14.328 -10.350 1.00 75.50 183 ASP A N 1
ATOM 1463 C CA . ASP A 1 183 ? 15.747 -15.032 -9.329 1.00 75.50 183 ASP A CA 1
ATOM 1464 C C . ASP A 1 183 ? 15.587 -14.435 -7.920 1.00 75.50 183 ASP A C 1
ATOM 1466 O O . ASP A 1 183 ? 16.004 -15.063 -6.934 1.00 75.50 183 ASP A O 1
ATOM 1470 N N . SER A 1 184 ? 14.959 -13.259 -7.848 1.00 81.31 184 SER A N 1
ATOM 1471 C CA . SER A 1 184 ? 14.769 -12.391 -6.688 1.00 81.31 184 SER A CA 1
ATOM 1472 C C . SER A 1 184 ? 13.418 -11.651 -6.771 1.00 81.31 184 SER A C 1
ATOM 1474 O O . SER A 1 184 ? 12.839 -11.571 -7.860 1.00 81.31 184 SER A O 1
ATOM 1476 N N . PRO A 1 185 ? 12.881 -11.124 -5.651 1.00 86.88 185 PRO A N 1
ATOM 1477 C CA . PRO A 1 185 ? 11.625 -10.380 -5.678 1.00 86.88 185 PRO A CA 1
ATOM 1478 C C . PRO A 1 185 ? 11.703 -9.170 -6.617 1.00 86.88 185 PRO A C 1
ATOM 1480 O O . PRO A 1 185 ? 12.640 -8.376 -6.534 1.00 86.88 185 PRO A O 1
ATOM 1483 N N . LEU A 1 186 ? 10.704 -9.016 -7.487 1.00 87.56 186 LEU A N 1
ATOM 1484 C CA . LEU A 1 186 ? 10.661 -7.965 -8.501 1.00 87.56 186 LEU A CA 1
ATOM 1485 C C . LEU A 1 186 ? 9.399 -7.118 -8.356 1.00 87.56 186 LEU A C 1
ATOM 1487 O O . LEU A 1 186 ? 8.282 -7.631 -8.406 1.00 87.56 186 LEU A O 1
ATOM 1491 N N . VAL A 1 187 ? 9.570 -5.801 -8.227 1.00 92.00 187 VAL A N 1
ATOM 1492 C CA . VAL A 1 187 ? 8.443 -4.862 -8.307 1.00 92.00 187 VAL A CA 1
ATOM 1493 C C . VAL A 1 187 ? 8.002 -4.777 -9.761 1.00 92.00 187 VAL A C 1
ATOM 1495 O O . VAL A 1 187 ? 8.753 -4.308 -10.616 1.00 92.00 187 VAL A O 1
ATOM 1498 N N . TRP A 1 188 ? 6.782 -5.224 -10.036 1.00 90.56 188 TRP A N 1
ATOM 1499 C CA . TRP A 1 188 ? 6.180 -5.154 -11.358 1.00 90.56 188 TRP A CA 1
ATOM 1500 C C . TRP A 1 188 ? 5.045 -4.144 -11.363 1.00 90.56 188 TRP A C 1
ATOM 1502 O O . TRP A 1 188 ? 4.218 -4.117 -10.450 1.00 90.56 188 TRP A O 1
ATOM 1512 N N . THR A 1 189 ? 5.014 -3.311 -12.397 1.00 89.56 189 THR A N 1
ATOM 1513 C CA . THR A 1 189 ? 4.013 -2.263 -12.560 1.00 89.56 189 THR A CA 1
ATOM 1514 C C . THR A 1 189 ? 3.468 -2.259 -13.981 1.00 89.56 189 THR A C 1
ATOM 1516 O O . THR A 1 189 ? 4.194 -2.552 -14.934 1.00 89.56 189 THR A O 1
ATOM 1519 N N . ILE A 1 190 ? 2.184 -1.943 -14.105 1.00 86.56 190 ILE A N 1
ATOM 1520 C CA . ILE A 1 190 ? 1.455 -1.849 -15.364 1.00 86.56 190 ILE A CA 1
ATOM 1521 C C . ILE A 1 190 ? 0.628 -0.566 -15.387 1.00 86.56 190 ILE A C 1
ATOM 1523 O O . ILE A 1 190 ? -0.042 -0.232 -14.407 1.00 86.56 190 ILE A O 1
ATOM 1527 N N . GLU A 1 191 ? 0.641 0.111 -16.532 1.00 83.06 191 GLU A N 1
ATOM 1528 C CA . GLU A 1 191 ? -0.248 1.234 -16.802 1.00 83.06 191 GLU A CA 1
ATOM 1529 C C . GLU A 1 191 ? -1.695 0.746 -16.946 1.00 83.06 191 GLU A C 1
ATOM 1531 O O . GLU A 1 191 ? -2.019 -0.183 -17.688 1.00 83.06 191 GLU A O 1
ATOM 1536 N N . LEU A 1 192 ? -2.592 1.393 -16.219 1.00 78.06 192 LEU A N 1
ATOM 1537 C CA . LEU A 1 192 ? -4.022 1.178 -16.289 1.00 78.06 192 LEU A CA 1
ATOM 1538 C C . LEU A 1 192 ? -4.613 2.130 -17.338 1.00 78.06 192 LEU A C 1
ATOM 1540 O O . LEU A 1 192 ? -4.747 3.328 -17.080 1.00 78.06 192 LEU A O 1
ATOM 1544 N N . ASN A 1 193 ? -5.049 1.606 -18.482 1.00 65.56 193 ASN A N 1
ATOM 1545 C CA . ASN A 1 193 ? -5.819 2.371 -19.466 1.00 65.56 193 ASN A CA 1
ATOM 1546 C C . ASN A 1 193 ? -7.312 2.330 -19.117 1.00 65.56 193 ASN A C 1
ATOM 1548 O O . ASN A 1 193 ? -7.881 1.259 -18.942 1.00 65.56 193 ASN A O 1
ATOM 1552 N N . VAL A 1 194 ? -7.944 3.501 -18.970 1.00 51.44 194 VAL A N 1
ATOM 1553 C CA . VAL A 1 194 ? -9.374 3.628 -18.586 1.00 51.44 194 VAL A CA 1
ATOM 1554 C C . VAL A 1 194 ? -10.165 4.453 -19.601 1.00 51.44 194 VAL A C 1
ATOM 1556 O O . VAL A 1 194 ? -11.293 4.859 -19.355 1.00 51.44 194 VAL A O 1
ATOM 1559 N N . ASN A 1 195 ? -9.588 4.667 -20.779 1.00 40.66 195 ASN A N 1
ATOM 1560 C CA . ASN A 1 195 ? -10.292 5.300 -21.882 1.00 40.66 195 ASN A CA 1
ATOM 1561 C C . ASN A 1 195 ? -10.959 4.227 -22.751 1.00 40.66 195 ASN A C 1
ATOM 1563 O O . ASN A 1 195 ? -10.437 3.930 -23.819 1.00 40.66 195 ASN A O 1
ATOM 1567 N N . GLU A 1 196 ? -12.079 3.673 -22.272 1.00 36.53 196 GLU A N 1
ATOM 1568 C CA . GLU A 1 196 ? -13.235 3.209 -23.070 1.00 36.53 196 GLU A CA 1
ATOM 1569 C C . GLU A 1 196 ? -14.536 3.383 -22.269 1.00 36.53 196 GLU A C 1
ATOM 1571 O O . GLU A 1 196 ? -14.596 2.922 -21.103 1.00 36.53 196 GLU A O 1
#

Radius of gyration: 19.33 Å; Cα contacts (8 Å, |Δi|>4): 219; chains: 1; bounding box: 48×47×47 Å

Solvent-accessible surface area (backbone atoms only — not comparable to full-atom values): 12786 Å² total; per-residue (Å²): 134,82,82,81,83,79,49,77,50,70,70,82,84,83,74,85,62,62,58,72,76,74,67,58,84,54,70,75,57,61,75,75,59,80,61,88,57,49,57,24,65,63,85,82,63,50,72,69,60,52,53,51,40,51,76,70,71,33,49,75,49,74,42,87,69,80,92,61,54,46,72,56,49,43,51,52,52,48,54,54,53,24,65,76,68,76,48,89,71,69,45,76,39,77,78,36,45,72,85,57,65,70,55,27,52,53,43,57,47,48,45,64,77,48,59,86,45,78,92,46,55,60,36,35,32,35,96,49,36,42,36,37,63,48,60,72,69,84,86,86,69,84,87,80,90,74,38,58,56,70,71,92,55,92,84,56,88,87,64,74,72,43,93,97,64,47,71,98,66,95,79,79,86,91,58,90,40,59,21,55,73,54,98,51,74,38,84,46,72,44,80,58,82,77,92,124